Protein AF-0000000079286117 (afdb_homodimer)

InterPro domains:
  IPR007741 Ribosomal protein/NADH dehydrogenase domain [PF05047] (30-78)
  IPR007741 Ribosomal protein/NADH dehydrogenase domain [SM00916] (22-95)
  IPR016464 NADH dehydrogenase [ubiquinone] (complex I), alpha subcomplex, subunit 2 [PIRSF005822] (5-93)
  IPR016464 NADH dehydrogenase [ubiquinone] (complex I), alpha subcomplex, subunit 2 [PTHR12878] (3-93)
  IPR036249 Thioredoxin-like superfamily [SSF52833] (12-93)

Solvent-accessible surface area (backbone atoms only — not comparable to full-atom values): 10287 Å² total; per-residue (Å²): 128,78,77,71,67,54,59,71,73,50,82,56,50,61,34,42,36,41,38,28,14,43,71,47,73,42,15,46,16,56,52,48,27,53,66,71,41,44,53,51,34,39,68,49,30,54,68,57,34,46,32,41,40,40,40,84,83,47,77,16,32,39,36,40,33,26,54,94,76,44,71,50,74,45,79,46,61,60,29,45,34,67,51,49,51,50,50,53,51,52,55,50,69,50,72,74,126,127,77,79,70,66,54,59,72,74,49,82,56,50,61,35,40,36,41,37,28,14,45,71,48,73,42,15,47,18,56,53,47,27,54,65,70,40,43,53,50,35,39,68,49,29,54,67,58,33,46,31,41,40,41,40,83,84,48,77,17,33,40,34,40,32,27,53,94,76,44,71,50,74,44,80,45,60,62,29,46,34,66,52,47,51,50,49,53,52,50,57,51,68,50,72,74,126

Structure (mmCIF, N/CA/C/O backbone):
data_AF-0000000079286117-model_v1
#
loop_
_entity.id
_entity.type
_entity.pdbx_description
1 polymer 'NADH dehydrogenase'
#
loop_
_atom_site.group_PDB
_atom_site.id
_atom_site.type_symbol
_atom_site.label_atom_id
_atom_site.label_alt_id
_atom_site.label_comp_id
_atom_site.label_asym_id
_atom_site.label_entity_id
_atom_site.label_seq_id
_atom_site.pdbx_PDB_ins_code
_atom_site.Cartn_x
_atom_site.Cartn_y
_atom_site.Cartn_z
_atom_site.occupancy
_atom_site.B_iso_or_equiv
_atom_site.auth_seq_id
_atom_site.auth_comp_id
_atom_site.auth_asym_id
_atom_site.auth_atom_id
_atom_site.pdbx_PDB_model_num
ATOM 1 N N . MET A 1 1 ? 9.719 -7.234 -25.172 1 27.27 1 MET A N 1
ATOM 2 C CA . MET A 1 1 ? 9.133 -8.062 -24.109 1 27.27 1 MET A CA 1
ATOM 3 C C . MET A 1 1 ? 7.758 -7.543 -23.719 1 27.27 1 MET A C 1
ATOM 5 O O . MET A 1 1 ? 7.551 -6.332 -23.609 1 27.27 1 MET A O 1
ATOM 9 N N . ALA A 1 2 ? 6.625 -8.156 -23.953 1 34.28 2 ALA A N 1
ATOM 10 C CA . ALA A 1 2 ? 5.262 -7.629 -23.953 1 34.28 2 ALA A CA 1
ATOM 11 C C . ALA A 1 2 ? 4.965 -6.844 -22.688 1 34.28 2 ALA A C 1
ATOM 13 O O . ALA A 1 2 ? 5.355 -7.258 -21.594 1 34.28 2 ALA A O 1
ATOM 14 N N . SER A 1 3 ? 4.984 -5.641 -22.562 1 40.38 3 SER A N 1
ATOM 15 C CA . SER A 1 3 ? 4.391 -4.848 -21.5 1 40.38 3 SER A CA 1
ATOM 16 C C . SER A 1 3 ? 3.238 -5.594 -20.828 1 40.38 3 SER A C 1
ATOM 18 O O . SER A 1 3 ? 2.193 -5.812 -21.438 1 40.38 3 SER A O 1
ATOM 20 N N . ALA A 1 4 ? 3.373 -6.742 -20.281 1 47.06 4 ALA A N 1
ATOM 21 C CA . ALA A 1 4 ? 2.332 -7.711 -19.938 1 47.06 4 ALA A CA 1
ATOM 22 C C . ALA A 1 4 ? 1.142 -7.02 -19.266 1 47.06 4 ALA A C 1
ATOM 24 O O . ALA A 1 4 ? 1.311 -6.234 -18.344 1 47.06 4 ALA A O 1
ATOM 25 N N . ALA A 1 5 ? 0.167 -6.703 -20.047 1 53.88 5 ALA A N 1
ATOM 26 C CA . ALA A 1 5 ? -1.136 -6.16 -19.672 1 53.88 5 ALA A CA 1
ATOM 27 C C . ALA A 1 5 ? -1.549 -6.641 -18.281 1 53.88 5 ALA A C 1
ATOM 29 O O . ALA A 1 5 ? -1.271 -7.781 -17.906 1 53.88 5 ALA A O 1
ATOM 30 N N . ALA A 1 6 ? -1.659 -5.621 -17.375 1 68.44 6 ALA A N 1
ATOM 31 C CA . ALA A 1 6 ? -2.191 -5.973 -16.047 1 68.44 6 ALA A CA 1
ATOM 32 C C . ALA A 1 6 ? -3.277 -7.039 -16.172 1 68.44 6 ALA A C 1
ATOM 34 O O . ALA A 1 6 ? -4.223 -6.887 -16.938 1 68.44 6 ALA A O 1
ATOM 35 N N . ARG A 1 7 ? -2.961 -8.242 -15.805 1 83.75 7 ARG A N 1
ATOM 36 C CA . ARG A 1 7 ? -3.852 -9.391 -15.938 1 83.75 7 ARG A CA 1
ATOM 37 C C . ARG A 1 7 ? -4.859 -9.445 -14.797 1 83.75 7 ARG A C 1
ATOM 39 O O . ARG A 1 7 ? -4.617 -8.891 -13.719 1 83.75 7 ARG A O 1
ATOM 46 N N . ARG A 1 8 ? -6 -10.031 -15.141 1 92.44 8 ARG A N 1
ATOM 47 C CA . ARG A 1 8 ? -6.98 -10.367 -14.109 1 92.44 8 ARG A CA 1
ATOM 48 C C . ARG A 1 8 ? -6.496 -11.523 -13.242 1 92.44 8 ARG A C 1
ATOM 50 O O . ARG A 1 8 ? -6.035 -12.539 -13.766 1 92.44 8 ARG A O 1
ATOM 57 N N . LEU A 1 9 ? -6.621 -11.398 -11.977 1 96.69 9 LEU A N 1
ATOM 58 C CA . LEU A 1 9 ? -6.133 -12.391 -11.031 1 96.69 9 LEU A CA 1
ATOM 59 C C . LEU A 1 9 ? -7.195 -13.445 -10.742 1 96.69 9 LEU A C 1
ATOM 61 O O . LEU A 1 9 ? -8.391 -13.141 -10.742 1 96.69 9 LEU A O 1
ATOM 65 N N . PRO A 1 10 ? -6.793 -14.688 -10.586 1 95.94 10 PRO A N 1
ATOM 66 C CA . PRO A 1 10 ? -7.738 -15.781 -10.359 1 95.94 10 PRO A CA 1
ATOM 67 C C . PRO A 1 10 ? -8.477 -15.656 -9.031 1 95.94 10 PRO A C 1
ATOM 69 O O . PRO A 1 10 ? -7.969 -15.039 -8.094 1 95.94 10 PRO A O 1
ATOM 72 N N . GLN A 1 11 ? -9.602 -16.359 -8.93 1 94.81 11 GLN A N 1
ATOM 73 C CA . GLN A 1 11 ? -10.5 -16.234 -7.785 1 94.81 11 GLN A CA 1
ATOM 74 C C . GLN A 1 11 ? -9.922 -16.922 -6.555 1 94.81 11 GLN A C 1
ATOM 76 O O . GLN A 1 11 ? -10.273 -16.578 -5.422 1 94.81 11 GLN A O 1
ATOM 81 N N . HIS A 1 12 ? -9.094 -17.922 -6.82 1 96.38 12 HIS A N 1
ATOM 82 C CA . HIS A 1 12 ? -8.562 -18.641 -5.672 1 96.38 12 HIS A CA 1
ATOM 83 C C . HIS A 1 12 ? -7.555 -17.797 -4.898 1 96.38 12 HIS A C 1
ATOM 85 O O . HIS A 1 12 ? -7.199 -18.125 -3.768 1 96.38 12 HIS A O 1
ATOM 91 N N . LEU A 1 13 ? -6.965 -16.812 -5.527 1 97.31 13 LEU A N 1
ATOM 92 C CA . LEU A 1 13 ? -6.102 -15.844 -4.871 1 97.31 13 LEU A CA 1
ATOM 93 C C . LEU A 1 13 ? -6.93 -14.766 -4.172 1 97.31 13 LEU A C 1
ATOM 95 O O . LEU A 1 13 ? -7.781 -14.133 -4.797 1 97.31 13 LEU A O 1
ATOM 99 N N . LYS A 1 14 ? -6.672 -14.562 -2.898 1 97 14 LYS A N 1
ATOM 100 C CA . LYS A 1 14 ? -7.566 -13.711 -2.115 1 97 14 LYS A CA 1
ATOM 101 C C . LYS A 1 14 ? -6.891 -12.398 -1.73 1 97 14 LYS A C 1
ATOM 103 O O . LYS A 1 14 ? -7.562 -11.406 -1.451 1 97 14 LYS A O 1
ATOM 108 N N . GLU A 1 15 ? -5.543 -12.398 -1.765 1 97.75 15 GLU A N 1
ATOM 109 C CA . GLU A 1 15 ? -4.797 -11.195 -1.408 1 97.75 15 GLU A CA 1
ATOM 110 C C . GLU A 1 15 ? -3.34 -11.297 -1.852 1 97.75 15 GLU A C 1
ATOM 112 O O . GLU A 1 15 ? -2.756 -12.383 -1.841 1 97.75 15 GLU A O 1
ATOM 117 N N . LEU A 1 16 ? -2.764 -10.188 -2.145 1 98.12 16 LEU A N 1
ATOM 118 C CA . LEU A 1 16 ? -1.325 -10.047 -2.338 1 98.12 16 LEU A CA 1
ATOM 119 C C . LEU A 1 16 ? -0.756 -8.969 -1.424 1 98.12 16 LEU A C 1
ATOM 121 O O . LEU A 1 16 ? -1.314 -7.871 -1.329 1 98.12 16 LEU A O 1
ATOM 125 N N . ARG A 1 17 ? 0.284 -9.297 -0.728 1 98.62 17 ARG A N 1
ATOM 126 C CA . ARG A 1 17 ? 0.986 -8.336 0.111 1 98.62 17 ARG A CA 1
ATOM 127 C C . ARG A 1 17 ? 2.432 -8.164 -0.344 1 98.62 17 ARG A C 1
ATOM 129 O O . ARG A 1 17 ? 3.148 -9.148 -0.534 1 98.62 17 ARG A O 1
ATOM 136 N N . ILE A 1 18 ? 2.771 -6.914 -0.515 1 98.75 18 ILE A N 1
ATOM 137 C CA . ILE A 1 18 ? 4.125 -6.582 -0.941 1 98.75 18 ILE A CA 1
ATOM 138 C C . ILE A 1 18 ? 4.84 -5.809 0.165 1 98.75 18 ILE A C 1
ATOM 140 O O . ILE A 1 18 ? 4.43 -4.707 0.524 1 98.75 18 ILE A O 1
ATOM 144 N N . HIS A 1 19 ? 5.863 -6.43 0.733 1 98.81 19 HIS A N 1
ATOM 145 C CA . HIS A 1 19 ? 6.719 -5.793 1.728 1 98.81 19 HIS A CA 1
ATOM 146 C C . HIS A 1 19 ? 8.055 -5.383 1.121 1 98.81 19 HIS A C 1
ATOM 148 O O . HIS A 1 19 ? 8.688 -6.172 0.412 1 98.81 19 HIS A O 1
ATOM 154 N N . LEU A 1 20 ? 8.461 -4.172 1.42 1 98.81 20 LEU A N 1
ATOM 155 C CA . LEU A 1 20 ? 9.719 -3.707 0.845 1 98.81 20 LEU A CA 1
ATOM 156 C C . LEU A 1 20 ? 10.336 -2.609 1.706 1 98.81 20 LEU A C 1
ATOM 158 O O . LEU A 1 20 ? 9.648 -2.002 2.531 1 98.81 20 LEU A O 1
ATOM 162 N N . CYS A 1 21 ? 11.633 -2.439 1.543 1 98.62 21 CYS A N 1
ATOM 163 C CA . CYS A 1 21 ? 12.344 -1.305 2.125 1 98.62 21 CYS A CA 1
ATOM 164 C C . CYS A 1 21 ? 12.336 -0.111 1.179 1 98.62 21 CYS A C 1
ATOM 166 O O . CYS A 1 21 ? 12.609 -0.257 -0.014 1 98.62 21 CYS A O 1
ATOM 168 N N . GLN A 1 22 ? 12.047 1.058 1.674 1 97.31 22 GLN A N 1
ATOM 169 C CA . GLN A 1 22 ? 11.906 2.264 0.865 1 97.31 22 GLN A CA 1
ATOM 170 C C . GLN A 1 22 ? 13.266 2.756 0.379 1 97.31 22 GLN A C 1
ATOM 172 O O . GLN A 1 22 ? 13.344 3.605 -0.512 1 97.31 22 GLN A O 1
ATOM 177 N N . ARG A 1 23 ? 14.375 2.176 0.912 1 96.31 23 ARG A N 1
ATOM 178 C CA . ARG A 1 23 ? 15.656 2.801 0.589 1 96.31 23 ARG A CA 1
ATOM 179 C C . ARG A 1 23 ? 16.688 1.758 0.172 1 96.31 23 ARG A C 1
ATOM 181 O O . ARG A 1 23 ? 17.562 2.035 -0.653 1 96.31 23 ARG A O 1
ATOM 188 N N . SER A 1 24 ? 16.609 0.541 0.602 1 97.69 24 SER A N 1
ATOM 189 C CA . SER A 1 24 ? 17.656 -0.458 0.424 1 97.69 24 SER A CA 1
ATOM 190 C C . SER A 1 24 ? 17.781 -0.878 -1.037 1 97.69 24 SER A C 1
ATOM 192 O O . SER A 1 24 ? 16.781 -0.988 -1.742 1 97.69 24 SER A O 1
ATOM 194 N N . PRO A 1 25 ? 19.016 -1.182 -1.464 1 98 25 PRO A N 1
ATOM 195 C CA . PRO A 1 25 ? 19.203 -1.663 -2.834 1 98 25 PRO A CA 1
ATOM 196 C C . PRO A 1 25 ? 18.469 -2.975 -3.105 1 98 25 PRO A C 1
ATOM 198 O O . PRO A 1 25 ? 17.984 -3.193 -4.219 1 98 25 PRO A O 1
ATOM 201 N N . SER A 1 26 ? 18.375 -3.752 -2.178 1 98.62 26 SER A N 1
ATOM 202 C CA . SER A 1 26 ? 17.75 -5.059 -2.357 1 98.62 26 SER A CA 1
ATOM 203 C C . SER A 1 26 ? 16.281 -4.922 -2.73 1 98.62 26 SER A C 1
ATOM 205 O O . SER A 1 26 ? 15.68 -5.844 -3.287 1 98.62 26 SER A O 1
ATOM 207 N N . SER A 1 27 ? 15.703 -3.777 -2.445 1 98.75 27 SER A N 1
ATOM 208 C CA . SER A 1 27 ? 14.281 -3.57 -2.707 1 98.75 27 SER A CA 1
ATOM 209 C C . SER A 1 27 ? 14.07 -2.686 -3.93 1 98.75 27 SER A C 1
ATOM 211 O O . SER A 1 27 ? 12.945 -2.285 -4.223 1 98.75 27 SER A O 1
ATOM 213 N N . GLN A 1 28 ? 15.102 -2.348 -4.602 1 98.38 28 GLN A N 1
ATOM 214 C CA . GLN A 1 28 ? 15 -1.414 -5.719 1 98.38 28 GLN A CA 1
ATOM 215 C C . GLN A 1 28 ? 14.016 -1.926 -6.773 1 98.38 28 GLN A C 1
ATOM 217 O O . GLN A 1 28 ? 13.18 -1.169 -7.273 1 98.38 28 GLN A O 1
ATOM 222 N N . GLY A 1 29 ? 14.133 -3.17 -7.129 1 98.5 29 GLY A N 1
ATOM 223 C CA . GLY A 1 29 ? 13.234 -3.734 -8.125 1 98.5 29 GLY A CA 1
ATOM 224 C C . GLY A 1 29 ? 11.789 -3.74 -7.688 1 98.5 29 GLY A C 1
ATOM 225 O O . GLY A 1 29 ? 10.883 -3.51 -8.5 1 98.5 29 GLY A O 1
ATOM 226 N N . VAL A 1 30 ? 11.5 -3.973 -6.445 1 98.62 30 VAL A N 1
ATOM 227 C CA . VAL A 1 30 ? 10.133 -3.973 -5.93 1 98.62 30 VAL A CA 1
ATOM 228 C C . VAL A 1 30 ? 9.586 -2.549 -5.918 1 98.62 30 VAL A C 1
ATOM 230 O O . VAL A 1 30 ? 8.422 -2.322 -6.266 1 98.62 30 VAL A O 1
ATOM 233 N N . ARG A 1 31 ? 10.461 -1.563 -5.531 1 98.31 31 ARG A N 1
ATOM 234 C CA . ARG A 1 31 ? 10.031 -0.17 -5.598 1 98.31 31 ARG A CA 1
ATOM 235 C C . ARG A 1 31 ? 9.656 0.216 -7.023 1 98.31 31 ARG A C 1
ATOM 237 O O . ARG A 1 31 ? 8.648 0.895 -7.242 1 98.31 31 ARG A O 1
ATOM 244 N N . GLU A 1 32 ? 10.43 -0.174 -7.926 1 97.94 32 GLU A N 1
ATOM 245 C CA . GLU A 1 32 ? 10.148 0.092 -9.336 1 97.94 32 GLU A CA 1
ATOM 246 C C . GLU A 1 32 ? 8.836 -0.558 -9.766 1 97.94 32 GLU A C 1
ATOM 248 O O . GLU A 1 32 ? 8.062 0.039 -10.516 1 97.94 32 GLU A O 1
ATOM 253 N N . TRP A 1 33 ? 8.594 -1.736 -9.367 1 97.94 33 TRP A N 1
ATOM 254 C CA . TRP A 1 33 ? 7.34 -2.41 -9.695 1 97.94 33 TRP A CA 1
ATOM 255 C C . TRP A 1 33 ? 6.145 -1.617 -9.18 1 97.94 33 TRP A C 1
ATOM 257 O O . TRP A 1 33 ? 5.164 -1.417 -9.898 1 97.94 33 TRP A O 1
ATOM 267 N N . VAL A 1 34 ? 6.238 -1.173 -7.945 1 97.12 34 VAL A N 1
ATOM 268 C CA . VAL A 1 34 ? 5.164 -0.399 -7.332 1 97.12 34 VAL A CA 1
ATOM 269 C C . VAL A 1 34 ? 4.906 0.867 -8.148 1 97.12 34 VAL A C 1
ATOM 271 O O . VAL A 1 34 ? 3.756 1.21 -8.43 1 97.12 34 VAL A O 1
ATOM 274 N N . GLU A 1 35 ? 5.945 1.46 -8.586 1 95.25 35 GLU A N 1
ATOM 275 C CA . GLU A 1 35 ? 5.852 2.734 -9.297 1 95.25 35 GLU A CA 1
ATOM 276 C C . GLU A 1 35 ? 5.316 2.545 -10.711 1 95.25 35 GLU A C 1
ATOM 278 O O . GLU A 1 35 ? 4.684 3.445 -11.266 1 95.25 35 GLU A O 1
ATOM 283 N N . THR A 1 36 ? 5.492 1.348 -11.219 1 95.38 36 THR A N 1
ATOM 284 C CA . THR A 1 36 ? 5.266 1.239 -12.656 1 95.38 36 THR A CA 1
ATOM 285 C C . THR A 1 36 ? 4.145 0.249 -12.953 1 95.38 36 THR A C 1
ATOM 287 O O . THR A 1 36 ? 3.545 0.286 -14.031 1 95.38 36 THR A O 1
ATOM 290 N N . HIS A 1 37 ? 3.859 -0.655 -12.031 1 95.31 37 HIS A N 1
ATOM 291 C CA . HIS A 1 37 ? 2.943 -1.735 -12.383 1 95.31 37 HIS A CA 1
ATOM 292 C C . HIS A 1 37 ? 1.764 -1.794 -11.414 1 95.31 37 HIS A C 1
ATOM 294 O O . HIS A 1 37 ? 0.687 -2.277 -11.773 1 95.31 37 HIS A O 1
ATOM 300 N N . TYR A 1 38 ? 1.926 -1.325 -10.195 1 95.69 38 TYR A N 1
ATOM 301 C CA . TYR A 1 38 ? 0.919 -1.504 -9.156 1 95.69 38 TYR A CA 1
ATOM 302 C C . TYR A 1 38 ? -0.418 -0.913 -9.586 1 95.69 38 TYR A C 1
ATOM 304 O O . TYR A 1 38 ? -1.452 -1.58 -9.508 1 95.69 38 TYR A O 1
ATOM 312 N N . VAL A 1 39 ? -0.373 0.295 -10.086 1 95.5 39 VAL A N 1
ATOM 313 C CA . VAL A 1 39 ? -1.609 0.997 -10.414 1 95.5 39 VAL A CA 1
ATOM 314 C C . VAL A 1 39 ? -2.338 0.262 -11.539 1 95.5 39 VAL A C 1
ATOM 316 O O . VAL A 1 39 ? -3.555 0.069 -11.477 1 95.5 39 VAL A O 1
ATOM 319 N N . ASP A 1 40 ? -1.593 -0.107 -12.547 1 94.75 40 ASP A N 1
ATOM 320 C CA . ASP A 1 40 ? -2.205 -0.852 -13.641 1 94.75 40 ASP A CA 1
ATOM 321 C C . ASP A 1 40 ? -2.787 -2.174 -13.148 1 94.75 40 ASP A C 1
ATOM 323 O O . ASP A 1 40 ? -3.871 -2.58 -13.57 1 94.75 40 ASP A O 1
ATOM 327 N N . MET A 1 41 ? -2.082 -2.863 -12.32 1 95.31 41 MET A N 1
ATOM 328 C CA . MET A 1 41 ? -2.572 -4.109 -11.742 1 95.31 41 MET A CA 1
ATOM 329 C C . MET A 1 41 ? -3.867 -3.879 -10.969 1 95.31 41 MET A C 1
ATOM 331 O O . MET A 1 41 ? -4.809 -4.664 -11.078 1 95.31 41 MET A O 1
ATOM 335 N N . LYS A 1 42 ? -3.852 -2.795 -10.195 1 95.31 42 LYS A N 1
ATOM 336 C CA . LYS A 1 42 ? -5.027 -2.459 -9.398 1 95.31 42 LYS A CA 1
ATOM 337 C C . LYS A 1 42 ? -6.219 -2.115 -10.281 1 95.31 42 LYS A C 1
ATOM 339 O O . LYS A 1 42 ? -7.336 -2.568 -10.039 1 95.31 42 LYS A O 1
ATOM 344 N N . LYS A 1 43 ? -5.988 -1.397 -11.344 1 93.94 43 LYS A N 1
ATOM 345 C CA . LYS A 1 43 ? -7.051 -1.015 -12.266 1 93.94 43 LYS A CA 1
ATOM 346 C C . LYS A 1 43 ? -7.641 -2.238 -12.961 1 93.94 43 LYS A C 1
ATOM 348 O O . LYS A 1 43 ? -8.844 -2.289 -13.227 1 93.94 43 LYS A O 1
ATOM 353 N N . ALA A 1 44 ? -6.832 -3.158 -13.273 1 95 44 ALA A N 1
ATOM 354 C CA . ALA A 1 44 ? -7.281 -4.391 -13.914 1 95 44 ALA A CA 1
ATOM 355 C C . ALA A 1 44 ? -8.023 -5.285 -12.922 1 95 44 ALA A C 1
ATOM 357 O O . ALA A 1 44 ? -8.75 -6.195 -13.328 1 95 44 ALA A O 1
ATOM 358 N N . ASN A 1 45 ? -7.789 -5.07 -11.625 1 95.94 45 ASN A N 1
ATOM 359 C CA . ASN A 1 45 ? -8.391 -5.867 -10.555 1 95.94 45 ASN A CA 1
ATOM 360 C C . ASN A 1 45 ? -8.914 -4.98 -9.43 1 95.94 45 ASN A C 1
ATOM 362 O O . ASN A 1 45 ? -8.453 -5.078 -8.289 1 95.94 45 ASN A O 1
ATOM 366 N N . PRO A 1 46 ? -9.883 -4.219 -9.672 1 94.31 46 PRO A N 1
ATOM 367 C CA . PRO A 1 46 ? -10.289 -3.15 -8.75 1 94.31 46 PRO A CA 1
ATOM 368 C C . PRO A 1 46 ? -10.805 -3.684 -7.418 1 94.31 46 PRO A C 1
ATOM 370 O O . PRO A 1 46 ? -10.703 -3.004 -6.395 1 94.31 46 PRO A O 1
ATOM 373 N N . LYS A 1 47 ? -11.336 -4.875 -7.363 1 94.94 47 LYS A N 1
ATOM 374 C CA . LYS A 1 47 ? -11.922 -5.402 -6.137 1 94.94 47 LYS A CA 1
ATOM 375 C C . LYS A 1 47 ? -10.93 -6.285 -5.387 1 94.94 47 LYS A C 1
ATOM 377 O O . LYS A 1 47 ? -11.227 -6.77 -4.293 1 94.94 47 LYS A O 1
ATOM 382 N N . PHE A 1 48 ? -9.836 -6.535 -5.957 1 96.69 48 PHE A N 1
ATOM 383 C CA . PHE A 1 48 ? -8.844 -7.418 -5.355 1 96.69 48 PHE A CA 1
ATOM 384 C C . PHE A 1 48 ? -8 -6.664 -4.336 1 96.69 48 PHE A C 1
ATOM 386 O O . PHE A 1 48 ? -7.461 -5.598 -4.633 1 96.69 48 PHE A O 1
ATOM 393 N N . PRO A 1 49 ? -7.848 -7.211 -3.191 1 97.5 49 PRO A N 1
ATOM 394 C CA . PRO A 1 49 ? -7.109 -6.492 -2.15 1 97.5 49 PRO A CA 1
ATOM 395 C C . PRO A 1 49 ? -5.594 -6.625 -2.305 1 97.5 49 PRO A C 1
ATOM 397 O O . PRO A 1 49 ? -5.082 -7.73 -2.498 1 97.5 49 PRO A O 1
ATOM 400 N N . PHE A 1 50 ? -4.879 -5.516 -2.211 1 98.12 50 PHE A N 1
ATOM 401 C CA . PHE A 1 50 ? -3.428 -5.402 -2.15 1 98.12 50 PHE A CA 1
ATOM 402 C C . PHE A 1 50 ? -2.988 -4.75 -0.845 1 98.12 50 PHE A C 1
ATOM 404 O O . PHE A 1 50 ? -3.68 -3.873 -0.32 1 98.12 50 PHE A O 1
ATOM 411 N N . LEU A 1 51 ? -1.952 -5.223 -0.303 1 98.69 51 LEU A N 1
ATOM 412 C CA . LEU A 1 51 ? -1.245 -4.531 0.771 1 98.69 51 LEU A CA 1
ATOM 413 C C . LEU A 1 51 ? 0.176 -4.18 0.347 1 98.69 51 LEU A C 1
ATOM 415 O O . LEU A 1 51 ? 0.914 -5.035 -0.146 1 98.69 51 LEU A O 1
ATOM 419 N N . ILE A 1 52 ? 0.49 -2.918 0.348 1 98.62 52 ILE A N 1
ATOM 420 C CA . ILE A 1 52 ? 1.864 -2.459 0.175 1 98.62 52 ILE A CA 1
ATOM 421 C C . ILE A 1 52 ? 2.387 -1.885 1.49 1 98.62 52 ILE A C 1
ATOM 423 O O . ILE A 1 52 ? 1.811 -0.939 2.033 1 98.62 52 ILE A O 1
ATOM 427 N N . ARG A 1 53 ? 3.469 -2.48 1.938 1 98.62 53 ARG A N 1
ATOM 428 C CA . ARG A 1 53 ? 4.039 -2.029 3.203 1 98.62 53 ARG A CA 1
ATOM 429 C C . ARG A 1 53 ? 5.523 -1.707 3.049 1 98.62 53 ARG A C 1
ATOM 431 O O . ARG A 1 53 ? 6.328 -2.592 2.756 1 98.62 53 ARG A O 1
ATOM 438 N N . GLU A 1 54 ? 5.762 -0.484 3.246 1 98.12 54 GLU A N 1
ATOM 439 C CA . GLU A 1 54 ? 7.148 -0.037 3.232 1 98.12 54 GLU A CA 1
ATOM 440 C C . GLU A 1 54 ? 7.695 0.118 4.648 1 98.12 54 GLU A C 1
ATOM 442 O O . GLU A 1 54 ? 7.102 0.812 5.477 1 98.12 54 GLU A O 1
ATOM 447 N N . CYS A 1 55 ? 8.766 -0.571 4.922 1 97.25 55 CYS A N 1
ATOM 448 C CA . CYS A 1 55 ? 9.438 -0.553 6.219 1 97.25 55 CYS A CA 1
ATOM 449 C C . CYS A 1 55 ? 10.945 -0.566 6.047 1 97.25 55 CYS A C 1
ATOM 451 O O . CYS A 1 55 ? 11.492 -1.443 5.375 1 97.25 55 CYS A O 1
ATOM 453 N N . SER A 1 56 ? 11.586 0.41 6.688 1 96.31 56 SER A N 1
ATOM 454 C CA . SER A 1 56 ? 13.031 0.572 6.531 1 96.31 56 SER A CA 1
ATOM 455 C C . SER A 1 56 ? 13.781 -0.667 7.004 1 96.31 56 SER A C 1
ATOM 457 O O . SER A 1 56 ? 13.531 -1.164 8.109 1 96.31 56 SER A O 1
ATOM 459 N N . GLY A 1 57 ? 14.648 -1.163 6.137 1 96.44 57 GLY A N 1
ATOM 460 C CA . GLY A 1 57 ? 15.594 -2.197 6.535 1 96.44 57 GLY A CA 1
ATOM 461 C C . GLY A 1 57 ? 15.086 -3.602 6.266 1 96.44 57 GLY A C 1
ATOM 462 O O . GLY A 1 57 ? 15.828 -4.574 6.406 1 96.44 57 GLY A O 1
ATOM 463 N N . ILE A 1 58 ? 13.953 -3.797 5.906 1 97.69 58 ILE A N 1
ATOM 464 C CA . ILE A 1 58 ? 13.422 -5.137 5.695 1 97.69 58 ILE A CA 1
ATOM 465 C C . ILE A 1 58 ? 13.891 -5.672 4.344 1 97.69 58 ILE A C 1
ATOM 467 O O . ILE A 1 58 ? 14.211 -4.898 3.439 1 97.69 58 ILE A O 1
ATOM 471 N N . GLN A 1 59 ? 14.039 -6.961 4.328 1 98.44 59 GLN A N 1
ATOM 472 C CA . GLN A 1 59 ? 14.195 -7.609 3.031 1 98.44 59 GLN A CA 1
ATOM 473 C C . GLN A 1 59 ? 12.852 -7.77 2.328 1 98.44 59 GLN A C 1
ATOM 475 O O . GLN A 1 59 ? 11.859 -8.148 2.951 1 98.44 59 GLN A O 1
ATOM 480 N N . PRO A 1 60 ? 12.82 -7.441 1.035 1 98.81 60 PRO A N 1
ATOM 481 C CA . PRO A 1 60 ? 11.531 -7.457 0.334 1 98.81 60 PRO A CA 1
ATOM 482 C C . PRO A 1 60 ? 10.984 -8.867 0.146 1 98.81 60 PRO A C 1
ATOM 484 O O . PRO A 1 60 ? 11.75 -9.805 -0.089 1 98.81 60 PRO A O 1
ATOM 487 N N . LYS A 1 61 ? 9.688 -8.992 0.255 1 98.81 61 LYS A N 1
ATOM 488 C CA . LYS A 1 61 ? 8.953 -10.242 0.142 1 98.81 61 LYS A CA 1
ATOM 489 C C . LYS A 1 61 ? 7.551 -10.008 -0.422 1 98.81 61 LYS A C 1
ATOM 491 O O . LYS A 1 61 ? 6.949 -8.961 -0.184 1 98.81 61 LYS A O 1
ATOM 496 N N . VAL A 1 62 ? 7.102 -11 -1.128 1 98.75 62 VAL A N 1
ATOM 497 C CA . VAL A 1 62 ? 5.719 -11 -1.589 1 98.75 62 VAL A CA 1
ATOM 498 C C . VAL A 1 62 ? 4.953 -12.141 -0.912 1 98.75 62 VAL A C 1
ATOM 500 O O . VAL A 1 62 ? 5.465 -13.25 -0.788 1 98.75 62 VAL A O 1
ATOM 503 N N . TYR A 1 63 ? 3.818 -11.812 -0.462 1 98.44 63 TYR A N 1
ATOM 504 C CA . TYR A 1 63 ? 2.924 -12.797 0.133 1 98.44 63 TYR A CA 1
ATOM 505 C C . TYR A 1 63 ? 1.669 -12.977 -0.714 1 98.44 63 TYR A C 1
ATOM 507 O O . TYR A 1 63 ? 1.119 -12 -1.232 1 98.44 63 TYR A O 1
ATOM 515 N N . ALA A 1 64 ? 1.257 -14.188 -0.799 1 98.25 64 ALA A N 1
ATOM 516 C CA . ALA A 1 64 ? -0.024 -14.523 -1.417 1 98.25 64 ALA A CA 1
ATOM 517 C C . ALA A 1 64 ? -0.911 -15.297 -0.451 1 98.25 64 ALA A C 1
ATOM 519 O O . ALA A 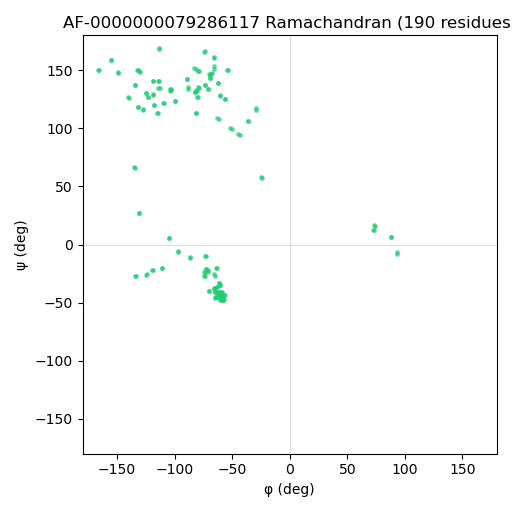1 64 ? -0.466 -16.266 0.165 1 98.25 64 ALA A O 1
ATOM 520 N N . ARG A 1 65 ? -2.01 -14.852 -0.276 1 97.94 65 ARG A N 1
ATOM 521 C CA . ARG A 1 65 ? -3.035 -15.578 0.468 1 97.94 65 ARG A CA 1
ATOM 522 C C . ARG A 1 65 ? -4.055 -16.203 -0.475 1 97.94 65 ARG A C 1
ATOM 524 O O . ARG A 1 65 ? -4.574 -15.539 -1.371 1 97.94 65 ARG A O 1
ATOM 531 N N . TYR A 1 66 ? -4.332 -17.469 -0.218 1 97.38 66 TYR A N 1
ATOM 532 C CA . TYR A 1 66 ? -5.262 -18.203 -1.061 1 97.38 66 TYR A CA 1
ATOM 533 C C . TYR A 1 66 ? -6.523 -18.578 -0.287 1 97.38 66 TYR A C 1
ATOM 535 O O . TYR A 1 66 ? -6.613 -18.328 0.917 1 97.38 66 TYR A O 1
ATOM 543 N N . GLU A 1 67 ? -7.422 -19 -1.047 1 95.06 67 GLU A N 1
ATOM 544 C CA . GLU A 1 67 ? -8.617 -19.562 -0.415 1 95.06 67 GLU A CA 1
ATOM 545 C C . GLU A 1 67 ? -8.258 -20.656 0.586 1 95.06 67 GLU A C 1
ATOM 547 O O . GLU A 1 67 ? -7.113 -21.109 0.628 1 95.06 67 GLU A O 1
ATOM 552 N N . TYR A 1 68 ? -9.047 -20.828 1.599 1 93 68 TYR A N 1
ATOM 553 C CA . TYR A 1 68 ? -8.93 -21.859 2.637 1 93 68 TYR A CA 1
ATOM 554 C C . TYR A 1 68 ? -7.777 -21.531 3.584 1 93 68 TYR A C 1
ATOM 556 O O . TYR A 1 68 ? -7.184 -22.438 4.18 1 93 68 TYR A O 1
ATOM 564 N N . GLY A 1 69 ? -7.312 -20.375 3.586 1 91.25 69 GLY A N 1
ATOM 565 C CA . GLY A 1 69 ? -6.402 -19.875 4.602 1 91.25 69 GLY A CA 1
ATOM 566 C C . GLY A 1 69 ? -4.945 -20.156 4.293 1 91.25 69 GLY A C 1
ATOM 567 O O . GLY A 1 69 ? -4.074 -19.969 5.141 1 91.25 69 GLY A O 1
ATOM 568 N N . ARG A 1 70 ? -4.652 -20.672 3.133 1 95.62 70 ARG A N 1
ATOM 569 C CA . ARG A 1 70 ? -3.27 -20.953 2.752 1 95.62 70 ARG A CA 1
ATOM 570 C C . ARG A 1 70 ? -2.525 -19.656 2.43 1 95.62 70 ARG A C 1
ATOM 572 O O . ARG A 1 70 ? -3.035 -18.812 1.697 1 95.62 70 ARG A O 1
ATOM 579 N N . GLU A 1 71 ? -1.299 -19.578 2.906 1 96.94 71 GLU A N 1
ATOM 580 C CA . GLU A 1 71 ? -0.449 -18.422 2.621 1 96.94 71 GLU A CA 1
ATOM 581 C C . GLU A 1 71 ? 0.957 -18.859 2.217 1 96.94 71 GLU A C 1
ATOM 583 O O . GLU A 1 71 ? 1.51 -19.797 2.795 1 96.94 71 GLU A O 1
ATOM 588 N N . VAL A 1 72 ? 1.471 -18.203 1.215 1 97 72 VAL A N 1
ATOM 589 C CA . VAL A 1 72 ? 2.834 -18.453 0.759 1 97 72 VAL A CA 1
ATOM 590 C C . VAL A 1 72 ? 3.582 -17.141 0.615 1 97 72 VAL A C 1
ATOM 592 O O . VAL A 1 72 ? 2.977 -16.109 0.312 1 97 72 VAL A O 1
ATOM 595 N N . SER A 1 73 ? 4.859 -17.188 0.831 1 98.06 73 SER A N 1
ATOM 596 C CA . SER A 1 73 ? 5.68 -16 0.625 1 98.06 73 SER A CA 1
ATOM 597 C C . SER A 1 73 ? 6.926 -16.328 -0.192 1 98.06 73 SER A C 1
ATOM 599 O O . SER A 1 73 ? 7.402 -17.469 -0.182 1 98.06 73 SER A O 1
ATOM 601 N N . THR A 1 74 ? 7.383 -15.406 -0.911 1 98.38 74 THR A N 1
ATOM 602 C CA . THR A 1 74 ? 8.578 -15.516 -1.741 1 98.38 74 THR A CA 1
ATOM 603 C C . THR A 1 74 ? 9.5 -14.312 -1.523 1 98.38 74 THR A C 1
ATOM 605 O O . THR A 1 74 ? 9.086 -13.172 -1.715 1 98.38 74 THR A O 1
ATOM 608 N N . PRO A 1 75 ? 10.719 -14.625 -1.039 1 98.81 75 PRO A N 1
ATOM 609 C CA . PRO A 1 75 ? 11.688 -13.523 -1.035 1 98.81 75 PRO A CA 1
ATOM 610 C C . PRO A 1 75 ? 11.992 -13 -2.438 1 98.81 75 PRO A C 1
ATOM 612 O O . PRO A 1 75 ? 12.109 -13.781 -3.381 1 98.81 75 PRO A O 1
ATOM 615 N N . VAL A 1 76 ? 12.094 -11.727 -2.607 1 98.81 76 VAL A N 1
ATOM 616 C CA . VAL A 1 76 ? 12.328 -11.141 -3.922 1 98.81 76 VAL A CA 1
ATOM 617 C C . VAL A 1 76 ? 13.477 -10.141 -3.844 1 98.81 76 VAL A C 1
ATOM 619 O O . VAL A 1 76 ? 13.477 -9.125 -4.547 1 98.81 76 VAL A O 1
ATOM 622 N N . ALA A 1 77 ? 14.383 -10.344 -2.891 1 98.81 77 ALA A N 1
ATOM 623 C CA . ALA A 1 77 ? 15.547 -9.484 -2.736 1 98.81 77 ALA A CA 1
ATOM 624 C C . ALA A 1 77 ? 16.359 -9.422 -4.027 1 98.81 77 ALA A C 1
ATOM 626 O O . ALA A 1 77 ? 16.656 -10.453 -4.629 1 98.81 77 ALA A O 1
ATOM 627 N N . ASN A 1 78 ? 16.578 -8.242 -4.48 1 98.81 78 ASN A N 1
ATOM 628 C CA . ASN A 1 78 ? 17.422 -7.941 -5.637 1 98.81 78 ASN A CA 1
ATOM 629 C C . ASN A 1 78 ? 16.734 -8.352 -6.941 1 98.81 78 ASN A C 1
ATOM 631 O O . ASN A 1 78 ? 17.391 -8.438 -7.984 1 98.81 78 ASN A O 1
ATOM 635 N N . PHE A 1 79 ? 15.5 -8.648 -6.902 1 98.69 79 PHE A N 1
ATOM 636 C CA . PHE A 1 79 ? 14.742 -8.891 -8.125 1 98.69 79 PHE A CA 1
ATOM 637 C C . PHE A 1 79 ? 14.586 -7.605 -8.93 1 98.69 79 PHE A C 1
ATOM 639 O O . PHE A 1 79 ? 14.547 -6.512 -8.359 1 98.69 79 PHE A O 1
ATOM 646 N N . SER A 1 80 ? 14.562 -7.734 -10.219 1 98.5 80 SER A N 1
ATOM 647 C CA . SER A 1 80 ? 14.094 -6.641 -11.062 1 98.5 80 SER A CA 1
ATOM 648 C C . SER A 1 80 ? 12.578 -6.492 -10.992 1 98.5 80 SER A C 1
ATOM 650 O O . SER A 1 80 ? 11.883 -7.387 -10.508 1 98.5 80 SER A O 1
ATOM 652 N N . SER A 1 81 ? 12.117 -5.406 -11.484 1 98.06 81 SER A N 1
ATOM 653 C CA . SER A 1 81 ? 10.672 -5.191 -11.562 1 98.06 81 SER A CA 1
ATOM 654 C C . SER A 1 81 ? 9.992 -6.305 -12.352 1 98.06 81 SER A C 1
ATOM 656 O O . SER A 1 81 ? 8.906 -6.766 -11.977 1 98.06 81 SER A O 1
ATOM 658 N N . GLY A 1 82 ? 10.625 -6.645 -13.438 1 97.5 82 GLY A N 1
ATOM 659 C CA . GLY A 1 82 ? 10.086 -7.738 -14.234 1 97.5 82 GLY A CA 1
ATOM 660 C C . GLY A 1 82 ? 10.039 -9.055 -13.484 1 97.5 82 GLY A C 1
ATOM 661 O O . GLY A 1 82 ? 9.062 -9.797 -13.586 1 97.5 82 GLY A O 1
ATOM 662 N N . GLN A 1 83 ? 11.047 -9.352 -12.742 1 98.25 83 GLN A N 1
ATOM 663 C CA . GLN A 1 83 ? 11.094 -10.57 -11.945 1 98.25 83 GLN A CA 1
ATOM 664 C C . GLN A 1 83 ? 10.016 -10.555 -10.859 1 98.25 83 GLN A C 1
ATOM 666 O O . GLN A 1 83 ? 9.43 -11.586 -10.547 1 98.25 83 GLN A O 1
ATOM 671 N N . VAL A 1 84 ? 9.781 -9.43 -10.25 1 98.38 84 VAL A N 1
ATOM 672 C CA . VAL A 1 84 ? 8.703 -9.273 -9.281 1 98.38 84 VAL A CA 1
ATOM 673 C C . VAL A 1 84 ? 7.363 -9.594 -9.945 1 98.38 84 VAL A C 1
ATOM 675 O O . VAL A 1 84 ? 6.562 -10.359 -9.398 1 98.38 84 VAL A O 1
ATOM 678 N N . MET A 1 85 ? 7.195 -9 -11.133 1 96.94 85 MET A N 1
ATOM 679 C CA . MET A 1 85 ? 5.965 -9.273 -11.867 1 96.94 85 MET A CA 1
ATOM 680 C C . MET A 1 85 ? 5.812 -10.766 -12.156 1 96.94 85 MET A C 1
ATOM 682 O O . MET A 1 85 ? 4.73 -11.328 -11.984 1 96.94 85 MET A O 1
ATOM 686 N N . ASP A 1 86 ? 6.902 -11.391 -12.547 1 97.12 86 ASP A N 1
ATOM 687 C CA . ASP A 1 86 ? 6.883 -12.828 -12.82 1 97.12 86 ASP A CA 1
ATOM 688 C C . ASP A 1 86 ? 6.508 -13.617 -11.57 1 97.12 86 ASP A C 1
ATOM 690 O O . ASP A 1 86 ? 5.77 -14.602 -11.648 1 97.12 86 ASP A O 1
ATOM 694 N N . THR A 1 87 ? 7.023 -13.242 -10.469 1 97.75 87 THR A N 1
ATOM 695 C CA . THR A 1 87 ? 6.73 -13.883 -9.188 1 97.75 87 THR A CA 1
ATOM 696 C C . THR A 1 87 ? 5.242 -13.789 -8.859 1 97.75 87 THR A C 1
ATOM 698 O O . THR A 1 87 ? 4.613 -14.781 -8.508 1 97.75 87 THR A O 1
ATOM 701 N N . LEU A 1 88 ? 4.688 -12.609 -9 1 97 88 LEU A N 1
ATOM 702 C CA . LEU A 1 88 ? 3.271 -12.391 -8.734 1 97 88 LEU A CA 1
ATOM 703 C C . LEU A 1 88 ? 2.406 -13.234 -9.664 1 97 88 LEU A C 1
ATOM 705 O O . LEU A 1 88 ? 1.415 -13.828 -9.234 1 97 88 LEU A O 1
ATOM 709 N N . ASN A 1 89 ? 2.824 -13.273 -10.906 1 95.44 89 ASN A N 1
ATOM 710 C CA . ASN A 1 89 ? 2.098 -14.086 -11.875 1 95.44 89 ASN A CA 1
ATOM 711 C C . ASN A 1 89 ? 2.141 -15.562 -11.508 1 95.44 89 ASN A C 1
ATOM 713 O O . ASN A 1 89 ? 1.126 -16.266 -11.594 1 95.44 89 ASN A O 1
ATOM 717 N N . THR A 1 90 ? 3.293 -16.047 -11.133 1 96.5 90 THR A N 1
ATOM 718 C CA . THR A 1 90 ? 3.445 -17.438 -10.727 1 96.5 90 THR A CA 1
ATOM 719 C C . THR A 1 90 ? 2.564 -17.734 -9.516 1 96.5 90 THR A C 1
ATOM 721 O O . THR A 1 90 ? 1.896 -18.781 -9.477 1 96.5 90 THR A O 1
ATOM 724 N N . MET A 1 91 ? 2.58 -16.875 -8.539 1 96.69 91 MET A N 1
ATOM 725 C CA . MET A 1 91 ? 1.748 -17.047 -7.355 1 96.69 91 MET A CA 1
ATOM 726 C C . MET A 1 91 ? 0.27 -17.078 -7.727 1 96.69 91 MET A C 1
ATOM 728 O O . MET A 1 91 ? -0.495 -17.875 -7.172 1 96.69 91 MET A O 1
ATOM 732 N N . ALA A 1 92 ? -0.111 -16.172 -8.625 1 95.62 92 ALA A N 1
ATOM 733 C CA . ALA A 1 92 ? -1.499 -16.141 -9.078 1 95.62 92 ALA A CA 1
ATOM 734 C C . ALA A 1 92 ? -1.895 -17.453 -9.742 1 95.62 92 ALA A C 1
ATOM 736 O O . ALA A 1 92 ? -3.021 -17.922 -9.578 1 95.62 92 ALA A O 1
ATOM 737 N N . ASP A 1 93 ? -0.941 -18.031 -10.414 1 93.94 93 ASP A N 1
ATOM 738 C CA . ASP A 1 93 ? -1.233 -19.219 -11.203 1 93.94 93 ASP A CA 1
ATOM 739 C C . ASP A 1 93 ? -1.134 -20.484 -10.344 1 93.94 93 ASP A C 1
ATOM 741 O O . ASP A 1 93 ? -1.527 -21.562 -10.781 1 93.94 93 ASP A O 1
ATOM 745 N N . THR A 1 94 ? -0.604 -20.359 -9.156 1 91.81 94 THR A N 1
ATOM 746 C CA . THR A 1 94 ? -0.458 -21.5 -8.258 1 91.81 94 THR A CA 1
ATOM 747 C C . THR A 1 94 ? -1.77 -21.781 -7.527 1 91.81 94 THR A C 1
ATOM 749 O O . THR A 1 94 ? -2.287 -20.938 -6.812 1 91.81 94 THR A O 1
ATOM 752 N N . PRO A 1 95 ? -2.404 -22.891 -7.785 1 83.94 95 PRO A N 1
ATOM 753 C CA . PRO A 1 95 ? -3.643 -23.234 -7.086 1 83.94 95 PRO A CA 1
ATOM 754 C C . PRO A 1 95 ? -3.428 -23.484 -5.594 1 83.94 95 PRO A C 1
ATOM 756 O O . PRO A 1 95 ? -2.309 -23.797 -5.172 1 83.94 95 PRO A O 1
ATOM 759 N N . PRO A 1 96 ? -4.555 -23.25 -4.793 1 81.19 96 PRO A N 1
ATOM 760 C CA . PRO A 1 96 ? -4.441 -23.531 -3.359 1 81.19 96 PRO A CA 1
ATOM 761 C C . PRO A 1 96 ? -4.176 -25.016 -3.076 1 81.19 96 PRO A C 1
ATOM 763 O O . PRO A 1 96 ? -4.676 -25.875 -3.795 1 81.19 96 PRO A O 1
ATOM 766 N N . GLN A 1 97 ? -3.057 -25.438 -2.65 1 68.44 97 GLN A N 1
ATOM 767 C CA . GLN A 1 97 ? -2.893 -26.844 -2.32 1 68.44 97 GLN A CA 1
ATOM 768 C C . GLN A 1 97 ? -3.645 -27.203 -1.041 1 68.44 97 GLN A C 1
ATOM 770 O O . GLN A 1 97 ? -3.812 -26.359 -0.158 1 68.44 97 GLN A O 1
ATOM 775 N N . MET B 1 1 ? -7.625 24.312 -10.539 1 27.44 1 MET B N 1
ATOM 776 C CA . MET B 1 1 ? -7.141 23.969 -9.211 1 27.44 1 MET B CA 1
ATOM 777 C C . MET B 1 1 ? -5.793 23.266 -9.281 1 27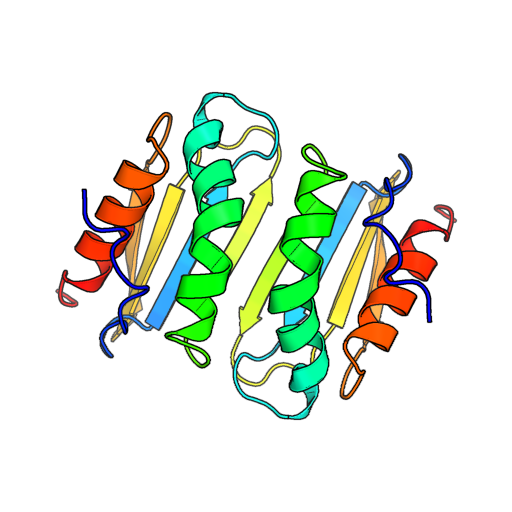.44 1 MET B C 1
ATOM 779 O O . MET B 1 1 ? -5.582 22.406 -10.141 1 27.44 1 MET B O 1
ATOM 783 N N . ALA B 1 2 ? -4.668 23.766 -8.867 1 34.75 2 ALA B N 1
ATOM 784 C CA . ALA B 1 2 ? -3.303 23.391 -9.211 1 34.75 2 ALA B CA 1
ATOM 785 C C . ALA B 1 2 ? -3.092 21.891 -9.031 1 34.75 2 ALA B C 1
ATOM 787 O O . ALA B 1 2 ? -3.541 21.312 -8.039 1 34.75 2 ALA B O 1
ATOM 788 N N . SER B 1 3 ? -3.109 21.094 -9.906 1 39.84 3 SER B N 1
ATOM 789 C CA . SER B 1 3 ? -2.58 19.734 -9.852 1 39.84 3 SER B CA 1
ATOM 790 C C . SER B 1 3 ? -1.476 19.609 -8.805 1 39.84 3 SER B C 1
ATOM 792 O O . SER B 1 3 ? -0.393 20.172 -8.969 1 39.84 3 SER B O 1
ATOM 794 N N . ALA B 1 4 ? -1.667 19.891 -7.555 1 47.16 4 ALA B N 1
ATOM 795 C CA . ALA B 1 4 ? -0.673 20.156 -6.52 1 47.16 4 ALA B CA 1
ATOM 796 C C . ALA B 1 4 ? 0.483 19.172 -6.59 1 47.16 4 ALA B C 1
ATOM 798 O O . ALA B 1 4 ? 0.267 17.953 -6.609 1 47.16 4 ALA B O 1
ATOM 799 N N . ALA B 1 5 ? 1.526 19.547 -7.27 1 54.31 5 ALA B N 1
ATOM 800 C CA . ALA B 1 5 ? 2.805 18.844 -7.387 1 54.31 5 ALA B CA 1
ATOM 801 C C . ALA B 1 5 ? 3.105 18.031 -6.133 1 54.31 5 ALA B C 1
ATOM 803 O O . ALA B 1 5 ? 2.766 18.438 -5.02 1 54.31 5 ALA B O 1
ATOM 804 N N . ALA B 1 6 ? 3.188 16.688 -6.363 1 67.88 6 ALA B N 1
ATOM 805 C CA . ALA B 1 6 ? 3.604 15.844 -5.242 1 67.88 6 ALA B CA 1
ATOM 806 C C . ALA B 1 6 ? 4.66 16.547 -4.395 1 67.88 6 ALA B C 1
ATOM 808 O O . ALA B 1 6 ? 5.672 17.016 -4.914 1 67.88 6 ALA B O 1
ATOM 809 N N . ARG B 1 7 ? 4.277 17 -3.24 1 83.75 7 ARG B N 1
ATOM 810 C CA . ARG B 1 7 ? 5.133 17.797 -2.355 1 83.75 7 ARG B CA 1
ATOM 811 C C . ARG B 1 7 ? 6.043 16.891 -1.533 1 83.75 7 ARG B C 1
ATOM 813 O O . ARG B 1 7 ? 5.738 15.719 -1.319 1 83.75 7 ARG B O 1
ATOM 820 N N . ARG B 1 8 ? 7.195 17.484 -1.19 1 92.5 8 ARG B N 1
ATOM 821 C CA . ARG B 1 8 ? 8.086 16.844 -0.224 1 92.5 8 ARG B CA 1
ATOM 822 C C . ARG B 1 8 ? 7.5 16.891 1.182 1 92.5 8 ARG B C 1
ATOM 824 O O . ARG B 1 8 ? 7.039 17.953 1.625 1 92.5 8 ARG B O 1
ATOM 831 N N . LEU B 1 9 ? 7.531 15.805 1.871 1 96.69 9 LEU B N 1
ATOM 832 C CA . LEU B 1 9 ? 6.934 15.695 3.197 1 96.69 9 LEU B CA 1
ATOM 833 C C . LEU B 1 9 ? 7.938 16.078 4.277 1 96.69 9 LEU B C 1
ATOM 835 O O . LEU B 1 9 ? 9.141 15.844 4.133 1 96.69 9 LEU B O 1
ATOM 839 N N . PRO B 1 10 ? 7.473 16.75 5.316 1 95.88 10 PRO B N 1
ATOM 840 C CA . PRO B 1 10 ? 8.367 17.219 6.379 1 95.88 10 PRO B CA 1
ATOM 841 C C . PRO B 1 10 ? 9 16.078 7.164 1 95.88 10 PRO B C 1
ATOM 843 O O . PRO B 1 10 ? 8.445 14.984 7.223 1 95.88 10 PRO B O 1
ATOM 846 N N . GLN B 1 11 ? 10.102 16.391 7.871 1 94.75 11 GLN B N 1
ATOM 847 C CA . GLN B 1 11 ? 10.906 15.383 8.555 1 94.75 11 GLN B CA 1
ATOM 848 C C . GLN B 1 11 ? 10.211 14.875 9.805 1 94.75 11 GLN B C 1
ATOM 850 O O . GLN B 1 11 ? 10.477 13.758 10.266 1 94.75 11 GLN B O 1
ATOM 855 N N . HIS B 1 12 ? 9.375 15.727 10.359 1 96.25 12 HIS B N 1
ATOM 856 C CA . HIS B 1 12 ? 8.727 15.297 11.594 1 96.25 12 HIS B CA 1
ATOM 857 C C . HIS B 1 12 ? 7.695 14.203 11.328 1 96.25 12 HIS B C 1
ATOM 859 O O . HIS B 1 12 ? 7.238 13.539 12.258 1 96.25 12 HIS B O 1
ATOM 865 N N . LEU B 1 13 ? 7.172 14.117 10.125 1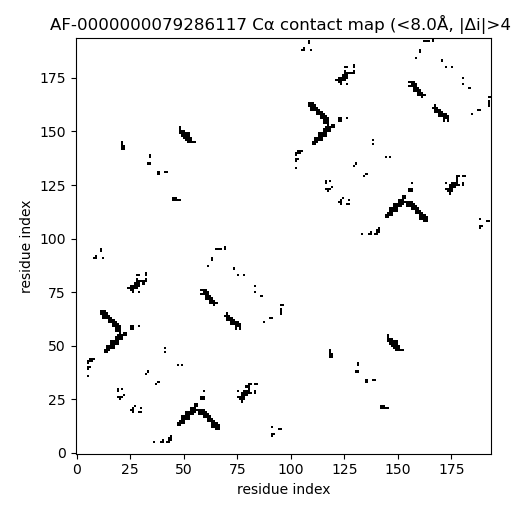 97.31 13 LEU B N 1
ATOM 866 C CA . LEU B 1 13 ? 6.297 13.031 9.703 1 97.31 13 LEU B CA 1
ATOM 867 C C . LEU B 1 13 ? 7.109 11.789 9.352 1 97.31 13 LEU B C 1
ATOM 869 O O . LEU B 1 13 ? 8.023 11.852 8.523 1 97.31 13 LEU B O 1
ATOM 873 N N . LYS B 1 14 ? 6.762 10.664 9.953 1 96.94 14 LYS B N 1
ATOM 874 C CA . LYS B 1 14 ? 7.625 9.492 9.836 1 96.94 14 LYS B CA 1
ATOM 875 C C . LYS B 1 14 ? 6.969 8.406 8.992 1 96.94 14 LYS B C 1
ATOM 877 O O . LYS B 1 14 ? 7.652 7.547 8.438 1 96.94 14 LYS B O 1
ATOM 882 N N . GLU B 1 15 ? 5.637 8.484 8.859 1 97.69 15 GLU B N 1
ATOM 883 C CA . GLU B 1 15 ? 4.91 7.488 8.078 1 97.69 15 GLU B CA 1
ATOM 884 C C . GLU B 1 15 ? 3.486 7.949 7.781 1 97.69 15 GLU B C 1
ATOM 886 O O . GLU B 1 15 ? 2.863 8.633 8.594 1 97.69 15 GLU B O 1
ATOM 891 N N . LEU B 1 16 ? 2.975 7.516 6.68 1 98.12 16 LEU B N 1
ATOM 892 C CA . LEU B 1 16 ? 1.561 7.637 6.344 1 98.12 16 LEU B CA 1
ATOM 893 C C . LEU B 1 16 ? 0.963 6.27 6.02 1 98.12 16 LEU B C 1
ATOM 895 O O . LEU B 1 16 ? 1.551 5.496 5.262 1 98.12 16 LEU B O 1
ATOM 899 N N . ARG B 1 17 ? -0.14 5.973 6.633 1 98.69 17 ARG B N 1
ATOM 900 C CA . ARG B 1 17 ? -0.869 4.742 6.34 1 98.69 17 ARG B CA 1
ATOM 901 C C . ARG B 1 17 ? -2.268 5.047 5.812 1 98.69 17 ARG B C 1
ATOM 903 O O . ARG B 1 17 ? -3.002 5.84 6.406 1 98.69 17 ARG B O 1
ATOM 910 N N . ILE B 1 18 ? -2.545 4.402 4.711 1 98.75 18 ILE B N 1
ATOM 911 C CA . ILE B 1 18 ? -3.852 4.578 4.086 1 98.75 18 ILE B CA 1
ATOM 912 C C . ILE B 1 18 ? -4.617 3.26 4.113 1 98.75 18 ILE B C 1
ATOM 914 O O . ILE B 1 18 ? -4.195 2.275 3.498 1 98.75 18 ILE B O 1
ATOM 918 N N . HIS B 1 19 ? -5.699 3.244 4.883 1 98.81 19 HIS B N 1
ATOM 919 C CA . HIS B 1 19 ? -6.605 2.1 4.938 1 98.81 19 HIS B CA 1
ATOM 920 C C . HIS B 1 19 ? -7.879 2.369 4.141 1 98.81 19 HIS B C 1
ATOM 922 O O . HIS B 1 19 ? -8.484 3.432 4.277 1 98.81 19 HIS B O 1
ATOM 928 N N . LEU B 1 20 ? -8.258 1.4 3.34 1 98.81 20 LEU B N 1
ATOM 929 C CA . LEU B 1 20 ? -9.453 1.611 2.527 1 98.81 20 LEU B CA 1
ATOM 930 C C . LEU B 1 20 ? -10.094 0.28 2.15 1 98.81 20 LEU B C 1
ATOM 932 O O . LEU B 1 20 ? -9.461 -0.771 2.242 1 98.81 20 LEU B O 1
ATOM 936 N N . CYS B 1 21 ? -11.375 0.343 1.815 1 98.69 21 CYS B N 1
ATOM 937 C CA . CYS B 1 21 ? -12.086 -0.789 1.229 1 98.69 21 CYS B CA 1
ATOM 938 C C . CYS B 1 21 ? -11.953 -0.785 -0.289 1 98.69 21 CYS B C 1
ATOM 940 O O . CYS B 1 21 ? -12.133 0.253 -0.929 1 98.69 21 CYS B O 1
ATOM 942 N N . GLN B 1 22 ? -11.68 -1.917 -0.877 1 97.38 22 GLN B N 1
ATOM 943 C CA . GLN B 1 22 ? -11.438 -2.037 -2.312 1 97.38 22 GLN B CA 1
ATOM 944 C C . GLN B 1 22 ? -12.734 -1.907 -3.1 1 97.38 22 GLN B C 1
ATOM 946 O O . GLN B 1 22 ? -12.719 -1.731 -4.32 1 97.38 22 GLN B O 1
ATOM 951 N N . ARG B 1 23 ? -13.898 -1.908 -2.398 1 96.31 23 ARG B N 1
ATOM 952 C CA . ARG B 1 23 ? -15.125 -2 -3.182 1 96.31 23 ARG B CA 1
ATOM 953 C C . ARG B 1 23 ? -16.156 -0.983 -2.705 1 96.31 23 ARG B C 1
ATOM 955 O O . ARG B 1 23 ? -16.953 -0.479 -3.502 1 96.31 23 ARG B O 1
ATOM 962 N N . SER B 1 24 ? -16.141 -0.574 -1.471 1 97.69 24 SER B N 1
ATOM 963 C CA . SER B 1 24 ? -17.219 0.224 -0.878 1 97.69 24 SER B CA 1
ATOM 964 C C . SER B 1 24 ? -17.234 1.635 -1.458 1 97.69 24 SER B C 1
ATOM 966 O O . SER B 1 24 ? -16.188 2.219 -1.727 1 97.69 24 SER B O 1
ATOM 968 N N . PRO B 1 25 ? -18.453 2.207 -1.577 1 98 25 PRO B N 1
ATOM 969 C CA . PRO B 1 25 ? -18.562 3.588 -2.057 1 98 25 PRO B CA 1
ATOM 970 C C . P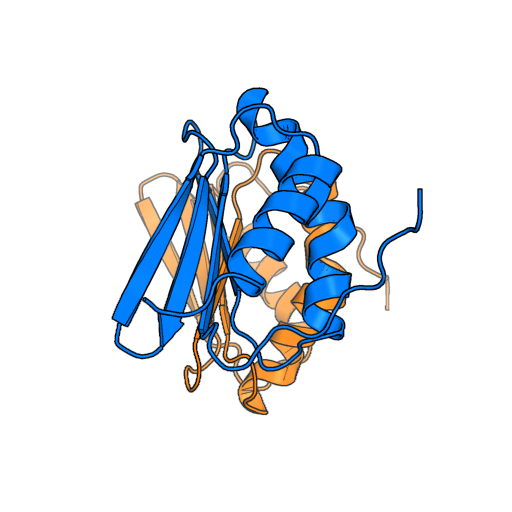RO B 1 25 ? -17.859 4.582 -1.14 1 98 25 PRO B C 1
ATOM 972 O O . PRO B 1 25 ? -17.297 5.574 -1.614 1 98 25 PRO B O 1
ATOM 975 N N . SER B 1 26 ? -17.859 4.332 0.05 1 98.62 26 SER B N 1
ATOM 976 C CA . SER B 1 26 ? -17.266 5.258 1.012 1 98.62 26 SER B CA 1
ATOM 977 C C . SER B 1 26 ? -15.758 5.406 0.782 1 98.62 26 SER B C 1
ATOM 979 O O . SER B 1 26 ? -15.156 6.395 1.213 1 98.62 26 SER B O 1
ATOM 981 N N . SER B 1 27 ? -15.164 4.457 0.107 1 98.75 27 SER B N 1
ATOM 982 C CA . SER B 1 27 ? -13.727 4.48 -0.112 1 98.75 27 SER B CA 1
ATOM 983 C C . SER B 1 27 ? -13.391 4.887 -1.543 1 98.75 27 SER B C 1
ATOM 985 O O . SER B 1 27 ? -12.227 4.828 -1.954 1 98.75 27 SER B O 1
ATOM 987 N N . GLN B 1 28 ? -14.359 5.25 -2.293 1 98.38 28 GLN B N 1
ATOM 988 C CA . GLN B 1 28 ? -14.141 5.543 -3.705 1 98.38 28 GLN B CA 1
ATOM 989 C C . GLN B 1 28 ? -13.102 6.645 -3.881 1 98.38 28 GLN B C 1
ATOM 991 O O . GLN B 1 28 ? -12.203 6.535 -4.719 1 98.38 28 GLN B O 1
ATOM 996 N N . GLY B 1 29 ? -13.227 7.699 -3.143 1 98.5 29 GLY B N 1
ATOM 997 C CA . GLY B 1 29 ? -12.273 8.797 -3.248 1 98.5 29 GLY B CA 1
ATOM 998 C C . GLY B 1 29 ? -10.859 8.398 -2.865 1 98.5 29 GLY B C 1
ATOM 999 O O . GLY B 1 29 ? -9.891 8.859 -3.479 1 98.5 29 GLY B O 1
ATOM 1000 N N . VAL B 1 30 ? -10.68 7.559 -1.895 1 98.62 30 VAL B N 1
ATOM 1001 C CA . VAL B 1 30 ? -9.359 7.102 -1.475 1 98.62 30 VAL B CA 1
ATOM 1002 C C . VAL B 1 30 ? -8.766 6.191 -2.545 1 98.62 30 VAL B C 1
ATOM 1004 O O . VAL B 1 30 ? -7.574 6.281 -2.852 1 98.62 30 VAL B O 1
ATOM 1007 N N . ARG B 1 31 ? -9.633 5.309 -3.141 1 98.31 31 ARG B N 1
ATOM 1008 C CA . ARG B 1 31 ? -9.148 4.484 -4.246 1 98.31 31 ARG B CA 1
ATOM 1009 C C . ARG B 1 31 ? -8.648 5.348 -5.398 1 98.31 31 ARG B C 1
ATOM 1011 O O . ARG B 1 31 ? -7.605 5.059 -5.988 1 98.31 31 ARG B O 1
ATOM 1018 N N . GLU B 1 32 ? -9.367 6.316 -5.703 1 98 32 GLU B N 1
ATOM 1019 C CA . GLU B 1 32 ? -8.969 7.246 -6.758 1 98 32 GLU B CA 1
ATOM 1020 C C . GLU B 1 32 ? -7.656 7.938 -6.418 1 98 32 GLU B C 1
ATOM 1022 O O . GLU B 1 32 ? -6.805 8.125 -7.285 1 98 32 GLU B O 1
ATOM 1027 N N . TRP B 1 33 ? -7.48 8.352 -5.23 1 98 33 TRP B N 1
ATOM 1028 C CA . TRP B 1 33 ? -6.234 8.984 -4.809 1 98 33 TRP B CA 1
ATOM 1029 C C . TRP B 1 33 ? -5.051 8.047 -5.02 1 98 33 TRP B C 1
ATOM 1031 O O . TRP B 1 33 ? -4.012 8.453 -5.547 1 98 33 TRP B O 1
ATOM 1041 N N . VAL B 1 34 ? -5.234 6.809 -4.621 1 97.19 34 VAL B N 1
ATOM 1042 C CA . VAL B 1 34 ? -4.184 5.809 -4.766 1 97.19 34 VAL B CA 1
ATOM 1043 C C . VAL B 1 34 ? -3.816 5.656 -6.242 1 97.19 34 VAL B C 1
ATOM 1045 O O . VAL B 1 34 ? -2.637 5.621 -6.594 1 97.19 34 VAL B O 1
ATOM 1048 N N . GLU B 1 35 ? -4.789 5.66 -7.047 1 95.31 35 GLU B N 1
ATOM 1049 C CA . GLU B 1 35 ? -4.594 5.418 -8.477 1 95.31 35 GLU B CA 1
ATOM 1050 C C . GLU B 1 35 ? -3.959 6.625 -9.156 1 95.31 35 GLU B C 1
ATOM 1052 O O . GLU B 1 35 ? -3.254 6.48 -10.156 1 95.31 35 GLU B O 1
ATOM 1057 N N . THR B 1 36 ? -4.141 7.773 -8.555 1 95.44 36 THR B N 1
ATOM 1058 C CA . THR B 1 36 ? -3.809 8.961 -9.336 1 95.44 36 THR B CA 1
ATOM 1059 C C . THR B 1 36 ? -2.705 9.766 -8.664 1 95.44 36 THR B C 1
ATOM 1061 O O . THR B 1 36 ? -2.021 10.555 -9.312 1 95.44 36 THR B O 1
ATOM 1064 N N . HIS B 1 37 ? -2.527 9.594 -7.355 1 95.38 37 HIS B N 1
ATOM 1065 C CA . HIS B 1 37 ? -1.629 10.508 -6.66 1 95.38 37 HIS B CA 1
ATOM 1066 C C . HIS B 1 37 ? -0.528 9.742 -5.93 1 95.38 37 HIS B C 1
ATOM 1068 O O . HIS B 1 37 ? 0.558 10.281 -5.699 1 95.38 37 HIS B O 1
ATOM 1074 N N . TYR B 1 38 ? -0.764 8.508 -5.566 1 95.69 38 TYR B N 1
ATOM 1075 C CA . TYR B 1 38 ? 0.153 7.766 -4.707 1 95.69 38 TYR B CA 1
ATOM 1076 C C . TYR B 1 38 ? 1.54 7.684 -5.336 1 95.69 38 TYR B C 1
ATOM 1078 O O . TYR B 1 38 ? 2.541 7.996 -4.684 1 95.69 38 TYR B O 1
ATOM 1086 N N . VAL B 1 39 ? 1.578 7.332 -6.602 1 95.56 39 VAL B N 1
ATOM 1087 C CA . VAL B 1 39 ? 2.859 7.109 -7.258 1 95.56 39 VAL B CA 1
ATOM 1088 C C . VAL B 1 39 ? 3.646 8.414 -7.32 1 95.56 39 VAL B C 1
ATOM 1090 O O . VAL B 1 39 ? 4.848 8.438 -7.039 1 95.56 39 VAL B O 1
ATOM 1093 N N . ASP B 1 40 ? 2.963 9.453 -7.699 1 94.75 40 ASP B N 1
ATOM 1094 C CA . ASP B 1 40 ? 3.629 10.75 -7.742 1 94.75 40 ASP B CA 1
ATOM 1095 C C . ASP B 1 40 ? 4.125 11.164 -6.355 1 94.75 40 ASP B C 1
ATOM 1097 O O . ASP B 1 40 ? 5.223 11.711 -6.223 1 94.75 40 ASP B O 1
ATOM 1101 N N . MET B 1 41 ? 3.336 10.969 -5.363 1 95.25 41 MET B N 1
ATOM 1102 C CA . MET B 1 41 ? 3.738 11.266 -3.994 1 95.25 41 MET B CA 1
ATOM 1103 C C . MET B 1 41 ? 4.977 10.469 -3.602 1 95.25 41 MET B C 1
ATOM 1105 O O . MET B 1 41 ? 5.895 11.008 -2.982 1 95.25 41 MET B O 1
ATOM 1109 N N . LYS B 1 42 ? 4.926 9.203 -3.98 1 95.38 42 LYS B N 1
ATOM 1110 C CA . LYS B 1 42 ? 6.047 8.32 -3.664 1 95.38 42 LYS B CA 1
ATOM 1111 C C . LYS B 1 42 ? 7.316 8.758 -4.391 1 95.38 42 LYS B C 1
ATOM 1113 O O . LYS B 1 42 ? 8.398 8.805 -3.797 1 95.38 42 LYS B O 1
ATOM 1118 N N . LYS B 1 43 ? 7.203 9.156 -5.621 1 94 43 LYS B N 1
ATOM 1119 C CA . LYS B 1 43 ? 8.344 9.602 -6.41 1 94 43 LYS B CA 1
ATOM 1120 C C . LYS B 1 43 ? 8.938 10.883 -5.836 1 94 43 LYS B C 1
ATOM 1122 O O . LYS B 1 43 ? 10.156 11.078 -5.867 1 94 43 LYS B O 1
ATOM 1127 N N . ALA B 1 44 ? 8.125 11.719 -5.363 1 95 44 ALA B N 1
ATOM 1128 C CA . ALA B 1 44 ? 8.57 12.969 -4.758 1 95 44 ALA B CA 1
ATOM 1129 C C . ALA B 1 44 ? 9.211 12.727 -3.393 1 95 44 ALA B C 1
ATOM 1131 O O . ALA B 1 44 ? 9.93 13.578 -2.873 1 95 44 ALA B O 1
ATOM 1132 N N . ASN B 1 45 ? 8.891 11.586 -2.779 1 95.88 45 ASN B N 1
ATOM 1133 C CA . ASN B 1 45 ? 9.375 11.219 -1.455 1 95.88 45 ASN B CA 1
ATOM 1134 C C . ASN B 1 45 ? 9.852 9.766 -1.415 1 95.88 45 ASN B C 1
ATOM 1136 O O . ASN B 1 45 ? 9.297 8.953 -0.675 1 95.88 45 ASN B O 1
ATOM 1140 N N . PRO B 1 46 ? 10.867 9.453 -2.092 1 94.38 46 PRO B N 1
ATOM 1141 C CA . PRO B 1 46 ? 11.234 8.055 -2.334 1 94.38 46 PRO B CA 1
ATOM 1142 C C . PRO B 1 46 ? 11.633 7.32 -1.058 1 94.38 46 PRO B C 1
ATOM 1144 O O . PRO B 1 46 ? 11.477 6.098 -0.971 1 94.38 46 PRO B O 1
ATOM 1147 N N . LYS B 1 47 ? 12.102 7.996 -0.049 1 95 47 LYS B N 1
ATOM 1148 C CA . LYS B 1 47 ? 12.578 7.336 1.165 1 95 47 LYS B CA 1
ATOM 1149 C C . LYS B 1 47 ? 11.5 7.332 2.244 1 95 47 LYS B C 1
ATOM 1151 O O . LYS B 1 47 ? 11.695 6.766 3.322 1 95 47 LYS B O 1
ATOM 1156 N N . PHE B 1 48 ? 10.438 7.969 2.008 1 96.69 48 PHE B N 1
ATOM 1157 C CA . PHE B 1 48 ? 9.375 8.078 2.996 1 96.69 48 PHE B CA 1
ATOM 1158 C C . PHE B 1 48 ? 8.484 6.844 2.973 1 96.69 48 PHE B C 1
ATOM 1160 O O . PHE B 1 48 ? 8.008 6.438 1.913 1 96.69 48 PHE B O 1
ATOM 1167 N N . PRO B 1 49 ? 8.227 6.293 4.094 1 97.44 49 PRO B N 1
ATOM 1168 C CA . PRO B 1 49 ? 7.434 5.062 4.121 1 97.44 49 PRO B CA 1
ATOM 1169 C C . PRO B 1 49 ? 5.934 5.32 4.012 1 97.44 49 PRO B C 1
ATOM 1171 O O . PRO B 1 49 ? 5.398 6.184 4.715 1 97.44 49 PRO B O 1
ATOM 1174 N N . PHE B 1 50 ? 5.254 4.586 3.141 1 98.12 50 PHE B N 1
ATOM 1175 C CA . PHE B 1 50 ? 3.805 4.52 2.982 1 98.12 50 PHE B CA 1
ATOM 1176 C C . PHE B 1 50 ? 3.295 3.107 3.244 1 98.12 50 PHE B C 1
ATOM 1178 O O . PHE B 1 50 ? 3.979 2.129 2.936 1 98.12 50 PHE B O 1
ATOM 1185 N N . LEU B 1 51 ? 2.203 3.02 3.877 1 98.69 51 LEU B N 1
ATOM 1186 C CA . LEU B 1 51 ? 1.443 1.776 3.951 1 98.69 51 LEU B CA 1
ATOM 1187 C C . LEU B 1 51 ? 0.071 1.938 3.307 1 98.69 51 LEU B C 1
ATOM 1189 O O . LEU B 1 51 ? -0.659 2.883 3.619 1 98.69 51 LEU B O 1
ATOM 1193 N N . ILE B 1 52 ? -0.2 1.16 2.293 1 98.62 52 ILE B N 1
ATOM 1194 C CA . ILE B 1 52 ? -1.539 1.065 1.722 1 98.62 52 ILE B CA 1
ATOM 1195 C C . ILE B 1 52 ? -2.139 -0.302 2.037 1 98.62 52 ILE B C 1
ATOM 1197 O O . ILE B 1 52 ? -1.573 -1.335 1.669 1 98.62 52 ILE B O 1
ATOM 1201 N N . ARG B 1 53 ? -3.275 -0.251 2.703 1 98.62 53 ARG B N 1
ATOM 1202 C CA . ARG B 1 53 ? -3.922 -1.505 3.082 1 98.62 53 ARG B CA 1
ATOM 1203 C C . ARG B 1 53 ? -5.379 -1.529 2.629 1 98.62 53 ARG B C 1
ATOM 1205 O O . ARG B 1 53 ? -6.188 -0.717 3.082 1 98.62 53 ARG B O 1
ATOM 1212 N N . GLU B 1 54 ? -5.598 -2.441 1.774 1 98.12 54 GLU B N 1
ATOM 1213 C CA . GLU B 1 54 ? -6.969 -2.656 1.317 1 98.12 54 GLU B CA 1
ATOM 1214 C C . GLU B 1 54 ? -7.609 -3.84 2.035 1 98.12 54 GLU B C 1
ATOM 1216 O O . GLU B 1 54 ? -7.055 -4.941 2.049 1 98.12 54 GLU B O 1
ATOM 1221 N N . CYS B 1 55 ? -8.711 -3.58 2.664 1 97.25 55 CYS B N 1
ATOM 1222 C CA . CYS B 1 55 ? -9.484 -4.578 3.402 1 97.25 55 CYS B CA 1
ATOM 1223 C C . CYS B 1 55 ? -10.977 -4.379 3.189 1 97.25 55 CY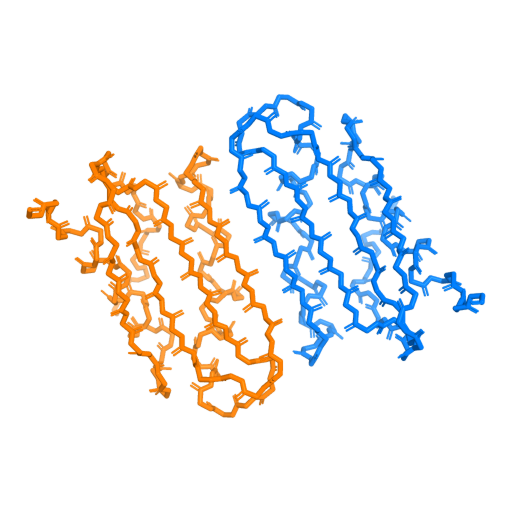S B C 1
ATOM 1225 O O . CYS B 1 55 ? -11.5 -3.287 3.418 1 97.25 55 CYS B O 1
ATOM 1227 N N . SER B 1 56 ? -11.625 -5.457 2.77 1 96.44 56 SER B N 1
ATOM 1228 C CA . SER B 1 56 ? -13.047 -5.383 2.432 1 96.44 56 SER B CA 1
ATOM 1229 C C . SER B 1 56 ? -13.875 -4.953 3.633 1 96.44 56 SER B C 1
ATOM 1231 O O . SER B 1 56 ? -13.742 -5.52 4.723 1 96.44 56 SER B O 1
ATOM 1233 N N . GLY B 1 57 ? -14.688 -3.932 3.416 1 96.38 57 GLY B N 1
ATOM 1234 C CA . GLY B 1 57 ? -15.695 -3.564 4.395 1 96.38 57 GLY B CA 1
ATOM 1235 C C . GLY B 1 57 ? -15.227 -2.51 5.375 1 96.38 57 GLY B C 1
ATOM 1236 O O . GLY B 1 57 ? -16.016 -1.996 6.172 1 96.38 57 GLY B O 1
ATOM 1237 N N . ILE B 1 58 ? -14.07 -2.137 5.383 1 97.69 58 ILE B N 1
ATOM 1238 C CA . ILE B 1 58 ? -13.57 -1.163 6.348 1 97.69 58 ILE B CA 1
ATOM 1239 C C . ILE B 1 58 ? -13.953 0.247 5.902 1 97.69 58 ILE B C 1
ATOM 1241 O O . ILE B 1 58 ? -14.172 0.491 4.715 1 97.69 58 ILE B O 1
ATOM 1245 N N . GLN B 1 59 ? -14.141 1.062 6.891 1 98.44 59 GLN B N 1
ATOM 1246 C CA . GLN B 1 59 ? -14.227 2.486 6.586 1 98.44 59 GLN B CA 1
ATOM 1247 C C . GLN B 1 59 ? -12.836 3.084 6.383 1 98.44 59 GLN B C 1
ATOM 1249 O O . GLN B 1 59 ? -11.906 2.793 7.141 1 98.44 59 GLN B O 1
ATOM 1254 N N . PRO B 1 60 ? -12.695 3.893 5.336 1 98.81 60 PRO B N 1
ATOM 1255 C CA . PRO B 1 60 ? -11.359 4.402 5.016 1 98.81 60 PRO B CA 1
ATOM 1256 C C . PRO B 1 60 ? -10.852 5.406 6.051 1 98.81 60 PRO B C 1
ATOM 1258 O O . PRO B 1 60 ? -11.633 6.199 6.586 1 98.81 60 PRO B O 1
ATOM 1261 N N . LYS B 1 61 ? -9.578 5.352 6.312 1 98.81 61 LYS B N 1
ATOM 1262 C CA . LYS B 1 61 ? -8.883 6.191 7.281 1 98.81 61 LYS B CA 1
ATOM 1263 C C . LYS B 1 61 ? -7.438 6.438 6.852 1 98.81 61 LYS B C 1
ATOM 1265 O O . LYS B 1 61 ? -6.816 5.578 6.219 1 98.81 61 LYS B O 1
ATOM 1270 N N . VAL B 1 62 ? -6.969 7.582 7.207 1 98.75 62 VAL B N 1
ATOM 1271 C CA . VAL B 1 62 ? -5.555 7.898 7.031 1 98.75 62 VAL B CA 1
ATOM 1272 C C . VAL B 1 62 ? -4.883 8.039 8.398 1 98.75 62 VAL B C 1
ATOM 1274 O O . VAL B 1 62 ? -5.441 8.656 9.312 1 98.75 62 VAL B O 1
ATOM 1277 N N . TYR B 1 63 ? -3.768 7.449 8.5 1 98.44 63 TYR B N 1
ATOM 1278 C CA . TYR B 1 63 ? -2.955 7.559 9.711 1 98.44 63 TYR B CA 1
ATOM 1279 C C . TYR B 1 63 ? -1.648 8.289 9.422 1 98.44 63 TYR B C 1
ATOM 1281 O O . TYR B 1 63 ? -1.026 8.07 8.375 1 98.44 63 TYR B O 1
ATOM 1289 N N . ALA B 1 64 ? -1.291 9.094 10.344 1 98.19 64 ALA B N 1
ATOM 1290 C CA . ALA B 1 64 ? 0.02 9.742 10.32 1 98.19 64 ALA B CA 1
ATOM 1291 C C . ALA B 1 64 ? 0.803 9.43 11.594 1 98.19 64 ALA B C 1
ATOM 1293 O O . ALA B 1 64 ? 0.279 9.562 12.703 1 98.19 64 ALA B O 1
ATOM 1294 N N . ARG B 1 65 ? 1.908 8.984 11.43 1 97.88 65 ARG B N 1
ATOM 1295 C CA . ARG B 1 65 ? 2.848 8.805 12.531 1 97.88 65 ARG B CA 1
ATOM 1296 C C . ARG B 1 65 ? 3.918 9.891 12.523 1 97.88 65 ARG B C 1
ATOM 1298 O O . ARG B 1 65 ? 4.531 10.156 11.492 1 97.88 65 ARG B O 1
ATOM 1305 N N . TYR B 1 66 ? 4.129 10.453 13.695 1 97.31 66 TYR B N 1
ATOM 1306 C CA . TYR B 1 66 ? 5.098 11.539 13.828 1 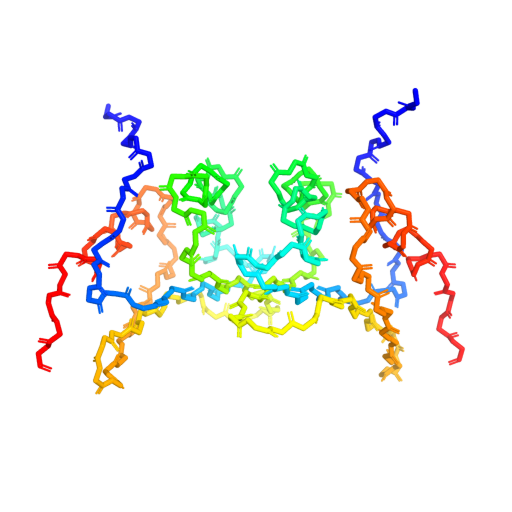97.31 66 TYR B CA 1
ATOM 1307 C C . TYR B 1 66 ? 6.281 11.109 14.688 1 97.31 66 TYR B C 1
ATOM 1309 O O . TYR B 1 66 ? 6.285 10.008 15.25 1 97.31 66 TYR B O 1
ATOM 1317 N N . GLU B 1 67 ? 7.223 11.945 14.633 1 94.94 67 GLU B N 1
ATOM 1318 C CA . GLU B 1 67 ? 8.344 11.742 15.539 1 94.94 67 GLU B CA 1
ATOM 1319 C C . GLU B 1 67 ? 7.871 11.641 16.984 1 94.94 67 GLU B C 1
ATOM 1321 O O . GLU B 1 67 ? 6.711 11.945 17.297 1 94.94 67 GLU B O 1
ATOM 1326 N N . TYR B 1 68 ? 8.57 10.914 17.828 1 92.94 68 TYR B N 1
ATOM 1327 C CA . TYR B 1 68 ? 8.336 10.734 19.25 1 92.94 68 TYR B CA 1
ATOM 1328 C C . TYR B 1 68 ? 7.125 9.844 19.5 1 92.94 68 TYR B C 1
ATOM 1330 O O . TYR B 1 68 ? 6.453 9.961 20.531 1 92.94 68 TYR B O 1
ATOM 1338 N N . GLY B 1 69 ? 6.695 9.141 18.547 1 91.12 69 GLY B N 1
ATOM 1339 C CA . GLY B 1 69 ? 5.723 8.07 18.719 1 91.12 69 GLY B CA 1
ATOM 1340 C C . GLY B 1 69 ? 4.289 8.555 18.641 1 91.12 69 GLY B C 1
ATOM 1341 O O . GLY B 1 69 ? 3.355 7.797 18.922 1 91.12 69 GLY B O 1
ATOM 1342 N N . ARG B 1 70 ? 4.07 9.805 18.312 1 95.5 70 ARG B N 1
ATOM 1343 C CA . ARG B 1 70 ? 2.715 10.328 18.188 1 95.5 70 ARG B CA 1
ATOM 1344 C C . ARG B 1 70 ? 2.045 9.805 16.922 1 95.5 70 ARG B C 1
ATOM 1346 O O . ARG B 1 70 ? 2.643 9.82 15.844 1 95.5 70 ARG B O 1
ATOM 1353 N N . GLU B 1 71 ? 0.79 9.43 17.047 1 96.88 71 GLU B N 1
ATOM 1354 C CA . GLU B 1 71 ? 0.005 8.969 15.906 1 96.88 71 GLU B CA 1
ATOM 1355 C C . GLU B 1 71 ? -1.38 9.617 15.891 1 96.88 71 GLU B C 1
ATOM 1357 O O . GLU B 1 71 ? -2.01 9.758 16.938 1 96.88 71 GLU B O 1
ATOM 1362 N N . VAL B 1 72 ? -1.785 10.023 14.727 1 96.94 72 VAL B N 1
ATOM 1363 C CA . VAL B 1 72 ? -3.117 10.586 14.539 1 96.94 72 VAL B CA 1
ATOM 1364 C C . VAL B 1 72 ? -3.805 9.906 13.359 1 96.94 72 VAL B C 1
ATOM 1366 O O . VAL B 1 72 ? -3.146 9.5 12.398 1 96.94 72 VAL B O 1
ATOM 1369 N N . SER B 1 73 ? -5.102 9.812 13.445 1 98 73 SER B N 1
ATOM 1370 C CA . SER B 1 73 ? -5.863 9.266 12.32 1 98 73 SER B CA 1
ATOM 1371 C C . SER B 1 73 ? -7.055 10.148 11.984 1 98 73 SER B C 1
ATOM 1373 O O . SER B 1 73 ? -7.574 10.859 12.844 1 98 73 SER B O 1
ATOM 1375 N N . THR B 1 74 ? -7.418 10.156 10.789 1 98.38 74 THR B N 1
ATOM 1376 C CA . THR B 1 74 ? -8.547 10.922 10.273 1 98.38 74 THR B CA 1
ATOM 1377 C C . THR B 1 74 ? -9.438 10.039 9.398 1 98.38 74 THR B C 1
ATOM 1379 O O . THR B 1 74 ? -8.977 9.461 8.414 1 98.38 74 THR B O 1
ATOM 1382 N N . PRO B 1 75 ? -10.711 9.891 9.844 1 98.81 75 PRO B N 1
ATOM 1383 C CA . PRO B 1 75 ? -11.633 9.234 8.914 1 98.81 75 PRO B CA 1
ATOM 1384 C C . PRO B 1 75 ? -11.812 10.023 7.617 1 98.81 75 PRO B C 1
ATOM 1386 O O . PRO B 1 75 ? -11.891 11.258 7.645 1 98.81 75 PRO B O 1
ATOM 1389 N N . VAL B 1 76 ? -11.859 9.383 6.512 1 98.81 76 VAL B N 1
ATOM 1390 C CA . VAL B 1 76 ? -11.969 10.055 5.227 1 98.81 76 VAL B CA 1
ATOM 1391 C C . VAL B 1 76 ? -13.086 9.422 4.398 1 98.81 76 VA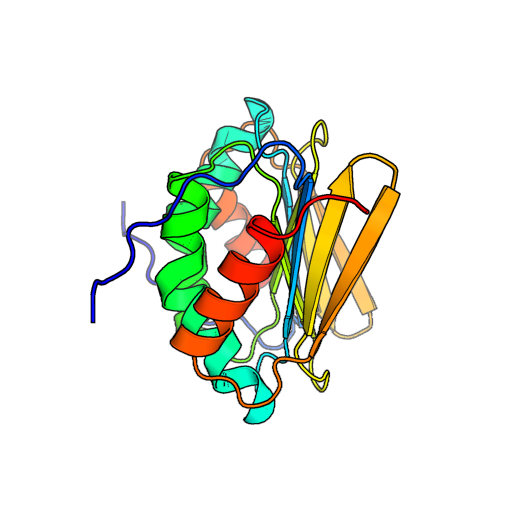L B C 1
ATOM 1393 O O . VAL B 1 76 ? -12.992 9.344 3.172 1 98.81 76 VAL B O 1
ATOM 1396 N N . ALA B 1 77 ? -14.062 8.844 5.082 1 98.81 77 ALA B N 1
ATOM 1397 C CA . ALA B 1 77 ? -15.211 8.227 4.414 1 98.81 77 ALA B CA 1
ATOM 1398 C C . ALA B 1 77 ? -15.914 9.227 3.502 1 98.81 77 ALA B C 1
ATOM 1400 O O . ALA B 1 77 ? -16.203 10.352 3.916 1 98.81 77 ALA B O 1
ATOM 1401 N N . ASN B 1 78 ? -16.047 8.852 2.279 1 98.81 78 ASN B N 1
ATOM 1402 C CA . ASN B 1 78 ? -16.781 9.602 1.264 1 98.81 78 ASN B CA 1
ATOM 1403 C C . ASN B 1 78 ? -16.031 10.852 0.829 1 98.81 78 ASN B C 1
ATOM 1405 O O . ASN B 1 78 ? -16.594 11.75 0.211 1 98.81 78 ASN B O 1
ATOM 1409 N N . PHE B 1 79 ? -14.805 10.945 1.19 1 98.75 79 PHE B N 1
ATOM 1410 C CA . PHE B 1 79 ? -13.961 12.023 0.685 1 98.75 79 PHE B CA 1
ATOM 1411 C C . PHE B 1 79 ? -13.711 11.859 -0.809 1 98.75 79 PHE B C 1
ATOM 1413 O O . PHE B 1 79 ? -13.672 10.734 -1.314 1 98.75 79 PHE B O 1
ATOM 1420 N N . SER B 1 80 ? -13.586 12.961 -1.492 1 98.5 80 SER B N 1
ATOM 1421 C CA . SER B 1 80 ? -13.023 12.93 -2.836 1 98.5 80 SER B CA 1
ATOM 1422 C C . SER B 1 80 ? -11.508 12.727 -2.793 1 98.5 80 SER B C 1
ATOM 1424 O O . SER B 1 80 ? -10.891 12.875 -1.738 1 98.5 80 SER B O 1
ATOM 1426 N N . SER B 1 81 ? -10.961 12.406 -3.924 1 98.06 81 SER B N 1
ATOM 1427 C CA . SER B 1 81 ? -9.516 12.281 -4.031 1 98.06 81 SER B CA 1
ATOM 1428 C C . SER B 1 81 ? -8.812 13.562 -3.596 1 98.06 81 SER B C 1
ATOM 1430 O O . SER B 1 81 ? -7.781 13.516 -2.924 1 98.06 81 SER B O 1
ATOM 1432 N N . GLY B 1 82 ? -9.375 14.656 -4.051 1 97.56 82 GLY B N 1
ATOM 1433 C CA . GLY B 1 82 ? -8.82 15.938 -3.648 1 97.56 82 GLY B CA 1
ATOM 1434 C C . GLY B 1 82 ? -8.883 16.172 -2.15 1 97.56 82 GLY B C 1
ATOM 1435 O O . GLY B 1 82 ? -7.926 16.672 -1.557 1 97.56 82 GLY B O 1
ATOM 1436 N N . GLN B 1 83 ? -9.961 15.805 -1.542 1 98.31 83 GLN B N 1
ATOM 1437 C CA . GLN B 1 83 ? -10.102 15.945 -0.097 1 98.31 83 GLN B CA 1
ATOM 1438 C C . GLN B 1 83 ? -9.117 15.039 0.641 1 98.31 83 GLN B C 1
ATOM 1440 O O . GLN B 1 83 ? -8.594 15.414 1.69 1 98.31 83 GLN B O 1
ATOM 1445 N N . VAL B 1 84 ? -8.883 13.859 0.157 1 98.44 84 VAL B N 1
ATOM 1446 C CA . VAL B 1 84 ? -7.875 12.969 0.713 1 98.44 84 VAL B CA 1
ATOM 1447 C C . VAL B 1 84 ? -6.504 13.633 0.656 1 98.44 84 VAL B C 1
ATOM 1449 O O . VAL B 1 84 ? -5.773 13.648 1.651 1 98.44 84 VAL B O 1
ATOM 1452 N N . MET B 1 85 ? -6.223 14.188 -0.524 1 97 85 MET B N 1
ATOM 1453 C CA . MET B 1 85 ? -4.949 14.883 -0.68 1 97 85 MET B CA 1
ATOM 1454 C C . MET B 1 85 ? -4.828 16.031 0.323 1 97 85 MET B C 1
ATOM 1456 O O . MET B 1 85 ? -3.783 16.203 0.948 1 97 85 MET B O 1
ATOM 1460 N N . ASP B 1 86 ? -5.906 16.766 0.492 1 97.12 86 ASP B N 1
ATOM 1461 C CA . ASP B 1 86 ? -5.914 17.859 1.449 1 97.12 86 ASP B CA 1
ATOM 1462 C C . ASP B 1 86 ? -5.668 17.359 2.869 1 97.12 86 ASP B C 1
ATOM 1464 O O . ASP B 1 86 ? -4.961 18 3.646 1 97.12 86 ASP B O 1
ATOM 1468 N N . THR B 1 87 ? -6.254 16.281 3.221 1 97.75 87 THR B N 1
ATOM 1469 C CA . THR B 1 87 ? -6.082 15.672 4.535 1 97.75 87 THR B CA 1
ATOM 1470 C C . THR B 1 87 ? -4.625 15.297 4.773 1 97.75 87 THR B C 1
ATOM 1472 O O . THR B 1 87 ? -4.059 15.625 5.82 1 97.75 87 THR B O 1
ATOM 1475 N N . LEU B 1 88 ? -4.023 14.672 3.801 1 97 88 LEU B N 1
ATOM 1476 C CA . LEU B 1 88 ? -2.625 14.266 3.9 1 97 88 LEU B CA 1
ATOM 1477 C C . LEU B 1 88 ? -1.717 15.484 4.047 1 97 88 LEU B C 1
ATOM 1479 O O . LEU B 1 88 ? -0.783 15.477 4.852 1 97 88 LEU B O 1
ATOM 1483 N N . ASN B 1 89 ? -2.033 16.5 3.283 1 95.44 89 ASN B N 1
ATOM 1484 C CA . ASN B 1 89 ? -1.262 17.734 3.377 1 95.44 89 ASN B CA 1
ATOM 1485 C C . ASN B 1 89 ? -1.384 18.359 4.758 1 95.44 89 ASN B C 1
ATOM 1487 O O . ASN B 1 89 ? -0.391 18.828 5.324 1 95.44 89 ASN B O 1
ATOM 1491 N N . THR B 1 90 ? -2.578 18.406 5.27 1 96.5 90 THR B N 1
ATOM 1492 C CA . THR B 1 90 ? -2.811 18.953 6.602 1 96.5 90 THR B CA 1
ATOM 1493 C C . THR B 1 90 ? -2.035 18.172 7.656 1 96.5 90 THR B C 1
ATOM 1495 O O . THR B 1 90 ? -1.41 18.75 8.539 1 96.5 90 THR B O 1
ATOM 1498 N N . MET B 1 91 ? -2.104 16.875 7.574 1 96.62 91 MET B N 1
ATOM 1499 C CA . MET B 1 91 ? -1.373 16.016 8.508 1 96.62 91 MET B CA 1
ATOM 1500 C C . MET B 1 91 ? 0.127 16.281 8.414 1 96.62 91 MET B C 1
ATOM 1502 O O . MET B 1 91 ? 0.817 16.297 9.438 1 96.62 91 MET B O 1
ATOM 1506 N N . ALA B 1 92 ? 0.603 16.406 7.195 1 95.69 92 ALA B N 1
ATOM 1507 C CA . ALA B 1 92 ? 2.021 16.688 6.988 1 95.69 92 ALA B CA 1
ATOM 1508 C C . ALA B 1 92 ? 2.42 18.016 7.633 1 95.69 92 ALA B C 1
ATOM 1510 O O . ALA B 1 92 ? 3.514 18.125 8.195 1 95.69 92 ALA B O 1
ATOM 1511 N N . ASP B 1 93 ? 1.513 18.922 7.598 1 93.88 93 ASP B N 1
ATOM 1512 C CA . ASP B 1 93 ? 1.82 20.266 8.07 1 93.88 93 ASP B CA 1
ATOM 1513 C C . ASP B 1 93 ? 1.611 20.391 9.578 1 93.88 93 ASP B C 1
ATOM 1515 O O . ASP B 1 93 ? 1.991 21.391 10.188 1 93.88 93 ASP B O 1
ATOM 1519 N N . THR B 1 94 ? 0.996 19.406 10.18 1 91.5 94 THR B N 1
ATOM 1520 C CA . THR B 1 94 ? 0.741 19.422 11.609 1 91.5 94 THR B CA 1
ATOM 1521 C C . THR B 1 94 ? 1.984 18.984 12.383 1 91.5 94 THR B C 1
ATOM 1523 O O . THR B 1 94 ? 2.479 17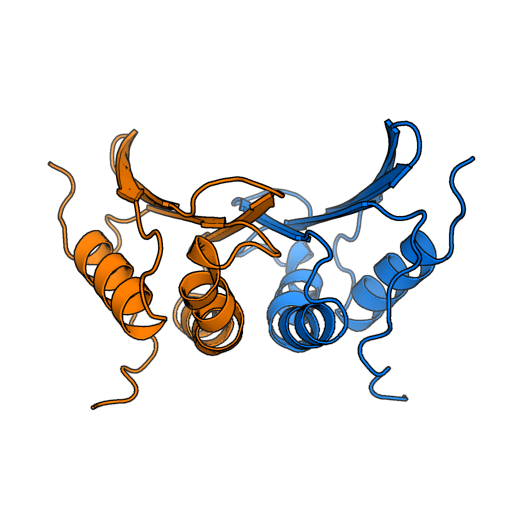.875 12.211 1 91.5 94 THR B O 1
ATOM 1526 N N . PRO B 1 95 ? 2.602 19.859 13.133 1 83.94 95 PRO B N 1
ATOM 1527 C CA . PRO B 1 95 ? 3.773 19.5 13.93 1 83.94 95 PRO B CA 1
ATOM 1528 C C . PRO B 1 95 ? 3.443 18.5 15.047 1 83.94 95 PRO B C 1
ATOM 1530 O O . PRO B 1 95 ? 2.289 18.406 15.469 1 83.94 95 PRO B O 1
ATOM 1533 N N . PRO B 1 96 ? 4.512 17.656 15.414 1 80.25 96 PRO B N 1
ATOM 1534 C CA . PRO B 1 96 ? 4.285 16.734 16.516 1 80.25 96 PRO B CA 1
ATOM 1535 C C . PRO B 1 96 ? 3.959 17.438 17.828 1 80.25 96 PRO B C 1
ATOM 1537 O O . PRO B 1 96 ? 4.508 18.5 18.109 1 80.25 96 PRO B O 1
ATOM 1540 N N . GLN B 1 97 ? 2.779 17.438 18.344 1 67.56 97 GLN B N 1
ATOM 1541 C CA . GLN B 1 97 ? 2.549 18.062 19.641 1 67.56 97 GLN B CA 1
ATOM 1542 C C . GLN B 1 97 ? 3.158 17.234 20.766 1 67.56 97 GLN B C 1
ATOM 1544 O O . GLN B 1 97 ? 3.258 16 20.656 1 67.56 97 GLN B O 1
#

Secondary structure (DSSP, 8-state):
------PPPPTTEEEEEEEE-SS-GGGHHHHHHIIIIIHHHHHHSTTS-EEEEE-TTPPPEEEEEEGGG-EEEEE-TT--HHHHHHHHHHHHHS---/------PPPPTTEEEEEEEE-SS-GGGHHHHHHIIIIIHHHHHHSTTS-EEEEE-TTPPPEEEEEEGGG-EEEEE-TT--HHHHHHHHHHHHHS---

Foldseek 3Di:
DPPPQLDDFDPQWQEKEKEAEPDDQQCVQVVVLCVPPVVRNCVNPVPHYYHYDYDHPDQIKMKIAGPPGDIDMDGQGNHHVVVVVVVVVVSSVDGDD/DPPPQLDEFDPQWQEKEKEAEPDDQQCVQVVVLCVPPVVRNCVNPVPHYYHYDYDHPDQIKMKIAGPPGDIDMDGQGNHHVVVVVVVVVVSRVDGDD

Organism: Patiria miniata (NCBI:txid46514)

Nearest PDB structures (foldseek):
  8bed-assembly1_S  TM=9.699E-01  e=5.759E-11  Arabidopsis thaliana
  7tgh-assembly1_A2  TM=9.782E-01  e=2.492E-10  Tetrahymena thermophila
  7ard-assembly1_S  TM=9.784E-01  e=7.727E-10  Polytomella sp. Pringsheim 198.80
  7pkt-assembly1_F  TM=9.373E-01  e=5.124E-08  Chlamydomonas reinhardtii
  7pnw-assembly1_T  TM=8.922E-01  e=1.338E-06  Mus musculus

Radius of gyration: 16.49 Å; Cα contacts (8 Å, |Δi|>4): 388; chains: 2; bounding box: 38×51×44 Å

pLDDT: mean 93.07, std 13.38, range [27.27, 98.81]

Sequence (194 aa):
MASAAARRLPQHLKELRIHLCQRSPSSQGVREWVETHYVDMKKANPKFPFLIRECSGIQPKVYARYEYGREVSTPVANFSSGQVMDTLNTMADTPPQMASAAARRLPQHLKELRIHLCQRSPSSQGVREWVETHYVDMKKANPKFPFLIRECSGIQPKVYARYEYGREVSTPVANFSSGQVMDTLNTMADTPPQ